Protein AF-J4D6G7-F1 (afdb_monomer_lite)

Sequence (347 aa):
MKPIAMFEKPNPLPKYFAIDIDGTFYTRNEDIYKSNVDAFKMVMDKGVIPFFCTGRNIVSTRNLVGEYFSSLTGFRGYPGVYMNGTLVYDTEGNLIKIETFSTDLLDKFIKFITEKGMESEAAFYEVTKSFSLHPLSEKVIAYLNTNKVPVPEVVSIDTLMTKNIVLIAFPPIDIDIEGVKNGVDYNYKQSDEYVVCITPGILVLVLYVHCGNIANFVKPNTPPKYFAIDVDGTFYVENESIFRKNVDAFKLLKEKNITPILCTARGPGPTRKLIGSQFLGDMDYEGYPGVYNNGAVVYDSDGNLIKIEKFSEDFLNKFKAYTTENGFNSRVINEVTCVKYNKGNLY

Organism: NCBI:txid869250

pLDDT: mean 76.77, std 18.42, range [26.09, 98.31]

Secondary structure (DSSP, 8-state):
---GGG----SSPPSEEEE-TBTTTB-S-HHHHHHHHHHHHHHHHTT-EEEEE-SS-HHHHHHHHHHHHHHHH---S-SEEEGGGTEEE-TT--EEEE----HHHHHHHHHHHHHTT-TTT-EEE-SS-EEESSPPPHHHHHHHHHTTPPPPEE--HHHHTTS---EEEESS-----TT--BTTTEEEEE-SSS-EEEEES----------SSGGG----SS--SEEEEETBTTTB-S-HHHHHHHHHHHHHHHHTT-EEEEE-SS-HHHHHHHH-HHHHHHTT--S-SEEETTTTEEE-TT--EEEE----HHHHHHHHHHHHHTT-GGG-----------S----

Radius of gyration: 22.53 Å; chains: 1; bounding box: 68×46×52 Å

Foldseek 3Di:
DDFCLVVPQPVVHAQEAEFEEPPTQDDPPVVSNVVSLVVQQVCVVSNHHYAYAYLAALVLVDQRNDDVSCVSRVDSRPQYQYNNNQFGAHRVRDTPHHDFADLVRVVLVVVVCVVVVFQLFKWWDDNPAIEGQDPHDPVNVVVCVVSVHDDHHHDHPVVVSVGRTFKMKGFDDDDDGPPDDDQAQWDWADPDNGMIMIGGHHPPPQPQDDDPDCVPDDRPPAGAAEDEFEQPSTCADPPPVVNVVSLVVCQVCVVSNHHYEYEYLAFLVVSDVRNDPVSCVVNVHSNPQYQYNRNQWGGHSVGDTNHHDDDDPVVVVVVVVVCVVVVNPVVDDDPPRDDPPDDDDDD

Structure (mmCIF, N/CA/C/O backbone):
data_AF-J4D6G7-F1
#
_entry.id   AF-J4D6G7-F1
#
loop_
_atom_site.group_PDB
_atom_site.id
_atom_site.type_symbol
_atom_site.label_atom_id
_atom_site.label_alt_id
_atom_site.label_comp_id
_atom_site.label_asym_id
_atom_site.label_entity_id
_atom_site.label_seq_id
_atom_site.pdbx_PDB_ins_code
_atom_site.Cartn_x
_atom_site.Cartn_y
_atom_site.Cartn_z
_atom_site.occupancy
_atom_site.B_iso_or_equiv
_atom_site.auth_seq_id
_atom_site.auth_comp_id
_atom_site.auth_asym_id
_atom_site.auth_atom_id
_atom_site.pdbx_PDB_model_num
ATOM 1 N N . MET A 1 1 ? 13.697 -27.526 -14.130 1.00 39.19 1 MET A N 1
ATOM 2 C CA . MET A 1 1 ? 13.105 -26.187 -14.364 1.00 39.19 1 MET A CA 1
ATOM 3 C C . MET A 1 1 ? 13.905 -25.530 -15.491 1.00 39.19 1 MET A C 1
ATOM 5 O O . MET A 1 1 ? 15.069 -25.880 -15.622 1.00 39.19 1 MET A O 1
ATOM 9 N N . LYS A 1 2 ? 13.315 -24.701 -16.368 1.00 32.72 2 LYS A N 1
ATOM 10 C CA . LYS A 1 2 ? 14.112 -23.983 -17.387 1.00 32.72 2 LYS A CA 1
ATOM 11 C C . LYS A 1 2 ? 14.820 -22.793 -16.708 1.00 32.72 2 LYS A C 1
ATOM 13 O O . LYS A 1 2 ? 14.128 -22.108 -15.953 1.00 32.72 2 LYS A O 1
ATOM 18 N N . PRO A 1 3 ? 16.112 -22.528 -16.979 1.00 31.12 3 PRO A N 1
ATOM 19 C CA . PRO A 1 3 ? 16.811 -21.355 -16.449 1.00 31.12 3 PRO A CA 1
ATOM 20 C C . PRO A 1 3 ? 16.091 -20.072 -16.875 1.00 31.12 3 PRO A C 1
ATOM 22 O O . PRO A 1 3 ? 15.618 -19.976 -18.006 1.00 31.12 3 PRO A O 1
ATOM 25 N N . ILE A 1 4 ? 16.024 -19.053 -16.025 1.00 35.84 4 ILE A N 1
ATOM 26 C CA . ILE A 1 4 ? 15.440 -17.739 -16.378 1.00 35.84 4 ILE A CA 1
ATOM 27 C C . ILE A 1 4 ? 16.457 -16.923 -17.231 1.00 35.84 4 ILE A C 1
ATOM 29 O O . ILE A 1 4 ? 16.098 -15.902 -17.806 1.00 35.84 4 ILE A O 1
ATOM 33 N N . ALA A 1 5 ? 17.713 -17.359 -17.402 1.00 32.00 5 ALA A N 1
ATOM 34 C CA . ALA A 1 5 ? 18.531 -16.896 -18.536 1.00 32.00 5 ALA A CA 1
ATOM 35 C C . ALA A 1 5 ? 17.847 -17.196 -19.894 1.00 32.00 5 ALA A C 1
ATOM 37 O O . ALA A 1 5 ? 18.135 -16.560 -20.904 1.00 32.00 5 ALA A O 1
ATOM 38 N N . MET A 1 6 ? 16.885 -18.127 -19.896 1.00 35.94 6 MET A N 1
ATOM 39 C CA . MET A 1 6 ? 15.884 -18.337 -20.940 1.00 35.94 6 MET A CA 1
ATOM 40 C C . MET A 1 6 ? 14.508 -17.791 -20.523 1.00 35.94 6 MET A C 1
ATOM 42 O O . MET A 1 6 ? 13.484 -18.400 -20.838 1.00 35.94 6 MET A O 1
ATOM 46 N N . PHE A 1 7 ? 14.457 -16.671 -19.786 1.00 35.91 7 PHE A N 1
ATOM 47 C CA . PHE A 1 7 ? 13.228 -15.923 -19.527 1.00 35.91 7 PHE A CA 1
ATOM 48 C C . PHE A 1 7 ? 12.743 -15.399 -20.863 1.00 35.91 7 PHE A C 1
ATOM 50 O O . PHE A 1 7 ? 13.046 -14.295 -21.316 1.00 35.91 7 PHE A O 1
ATOM 57 N N . GLU A 1 8 ? 11.964 -16.239 -21.514 1.00 39.94 8 GLU A N 1
ATOM 58 C CA . GLU A 1 8 ? 11.011 -15.791 -22.486 1.00 39.94 8 GLU A CA 1
ATOM 59 C C . GLU A 1 8 ? 10.084 -14.860 -21.715 1.00 39.94 8 GLU A C 1
ATOM 61 O O . GLU A 1 8 ? 9.330 -15.298 -20.838 1.00 39.94 8 GLU A O 1
ATOM 66 N N . LYS A 1 9 ? 10.183 -13.554 -22.019 1.00 42.97 9 LYS A N 1
ATOM 67 C CA . LYS A 1 9 ? 9.130 -12.596 -21.675 1.00 42.97 9 LYS A CA 1
ATOM 68 C C . LYS A 1 9 ? 7.804 -13.320 -21.906 1.00 42.97 9 LYS A C 1
ATOM 70 O O . LYS A 1 9 ? 7.695 -13.976 -22.951 1.00 42.97 9 LYS A O 1
ATOM 75 N N . PRO A 1 10 ? 6.838 -13.260 -20.973 1.00 47.00 10 PRO A N 1
ATOM 76 C CA . PRO A 1 10 ? 5.571 -13.927 -21.184 1.00 47.00 10 PRO A CA 1
ATOM 77 C C . PRO A 1 10 ? 5.095 -13.576 -22.592 1.00 47.00 10 PRO A C 1
ATOM 79 O O . PRO A 1 10 ? 5.054 -12.401 -22.968 1.00 47.00 10 PRO A O 1
ATOM 82 N N . ASN A 1 11 ? 4.893 -14.607 -23.405 1.00 50.16 11 ASN A N 1
ATOM 83 C CA . ASN A 1 11 ? 4.324 -14.481 -24.729 1.00 50.16 11 ASN A CA 1
ATOM 84 C C . ASN A 1 11 ? 3.093 -15.391 -24.752 1.00 50.16 11 ASN A C 1
ATOM 86 O O . ASN A 1 11 ? 3.243 -16.607 -24.885 1.00 50.16 11 ASN A O 1
ATOM 90 N N . PRO A 1 12 ? 1.896 -14.828 -24.536 1.00 61.09 12 PRO A N 1
ATOM 91 C CA . PRO A 1 12 ? 1.598 -13.392 -24.503 1.00 61.09 12 PRO A CA 1
ATOM 92 C C . PRO A 1 12 ? 2.069 -12.684 -23.220 1.00 61.09 12 PRO A C 1
ATOM 94 O O . PRO A 1 12 ? 2.228 -13.319 -22.175 1.00 61.09 12 PRO A O 1
ATOM 97 N N . LEU A 1 13 ? 2.283 -11.363 -23.314 1.00 58.03 13 LEU A N 1
ATOM 98 C CA . LEU A 1 13 ? 2.611 -10.494 -22.173 1.00 58.03 13 LEU A CA 1
ATOM 99 C C . LEU A 1 13 ? 1.593 -10.683 -21.034 1.00 58.03 13 LEU A C 1
ATOM 101 O O . LEU A 1 13 ? 0.435 -11.022 -21.303 1.00 58.03 13 LEU A O 1
ATOM 105 N N . PRO A 1 14 ? 1.986 -10.458 -19.762 1.00 67.19 14 PRO A N 1
ATOM 106 C CA . PRO A 1 14 ? 1.029 -10.528 -18.669 1.00 67.19 14 PRO A CA 1
ATOM 107 C C . PRO A 1 14 ? -0.083 -9.509 -18.916 1.00 67.19 14 PRO A C 1
ATOM 109 O O . PRO A 1 14 ? 0.185 -8.352 -19.219 1.00 67.19 14 PRO A O 1
ATOM 112 N N . LYS A 1 15 ? -1.340 -9.936 -18.785 1.00 70.94 15 LYS A N 1
ATOM 113 C CA . LYS A 1 15 ? -2.488 -9.052 -19.024 1.00 70.94 15 LYS A CA 1
ATOM 114 C C . LYS A 1 15 ? -2.579 -7.924 -17.992 1.00 70.94 15 LYS A C 1
ATOM 116 O O . LYS A 1 15 ? -3.086 -6.863 -18.324 1.00 70.94 15 LYS A O 1
ATOM 121 N N . TYR A 1 16 ? -2.104 -8.145 -16.767 1.00 72.44 16 TYR A N 1
ATOM 122 C CA . TYR A 1 16 ? -2.209 -7.187 -15.668 1.00 72.44 16 TYR A CA 1
ATOM 123 C C . TYR A 1 16 ? -0.864 -6.971 -14.974 1.00 72.44 16 TYR A C 1
ATOM 125 O O . TYR A 1 16 ? -0.056 -7.899 -14.899 1.00 72.44 16 TYR A O 1
ATOM 133 N N . PHE A 1 17 ? -0.650 -5.770 -14.436 1.00 75.00 17 PHE A N 1
ATOM 134 C CA . PHE A 1 17 ? 0.563 -5.408 -13.703 1.00 75.00 17 PHE A CA 1
ATOM 135 C C . PHE A 1 17 ? 0.217 -4.571 -12.461 1.00 75.00 17 PHE A C 1
ATOM 137 O O . PHE A 1 17 ? -0.219 -3.430 -12.574 1.00 75.00 17 PHE A O 1
ATOM 144 N N . ALA A 1 18 ? 0.366 -5.165 -11.278 1.00 76.81 18 ALA A N 1
ATOM 145 C CA . ALA A 1 18 ? 0.078 -4.514 -10.003 1.00 76.81 18 ALA A CA 1
ATOM 146 C C . ALA A 1 18 ? 1.247 -3.619 -9.573 1.00 76.81 18 ALA A C 1
ATOM 148 O O . ALA A 1 18 ? 2.399 -4.045 -9.649 1.00 76.81 18 ALA A O 1
ATOM 149 N N . ILE A 1 19 ? 0.954 -2.407 -9.104 1.00 75.06 19 ILE A N 1
ATOM 150 C CA . ILE A 1 19 ? 1.961 -1.405 -8.744 1.00 75.06 19 ILE A CA 1
ATOM 151 C C . ILE A 1 19 ? 1.598 -0.776 -7.396 1.00 75.06 19 ILE A C 1
ATOM 153 O O . ILE A 1 19 ? 0.506 -0.234 -7.238 1.00 75.06 19 ILE A O 1
ATOM 157 N N . ASP A 1 20 ? 2.505 -0.818 -6.427 1.00 80.81 20 ASP A N 1
ATOM 158 C CA . ASP A 1 20 ? 2.364 -0.022 -5.205 1.00 80.81 20 ASP A CA 1
ATOM 159 C C . ASP A 1 20 ? 2.620 1.477 -5.473 1.00 80.81 20 ASP A C 1
ATOM 161 O O . ASP A 1 20 ? 3.264 1.849 -6.455 1.00 80.81 20 ASP A O 1
ATOM 165 N N . ILE A 1 21 ? 2.091 2.361 -4.626 1.00 80.12 21 ILE A N 1
ATOM 166 C CA . ILE A 1 21 ? 2.188 3.812 -4.815 1.00 80.12 21 ILE A CA 1
ATOM 167 C C . ILE A 1 21 ? 3.337 4.415 -4.015 1.00 80.12 21 ILE A C 1
ATOM 169 O O . ILE A 1 21 ? 4.303 4.891 -4.611 1.00 80.12 21 ILE A O 1
ATOM 173 N N . ASP A 1 22 ? 3.207 4.472 -2.694 1.00 74.62 22 ASP A N 1
ATOM 174 C CA . ASP A 1 22 ? 4.082 5.268 -1.837 1.00 74.62 22 ASP A CA 1
ATOM 175 C C . ASP A 1 22 ? 5.453 4.607 -1.694 1.00 74.62 22 ASP A C 1
ATOM 177 O O . ASP A 1 22 ? 5.567 3.504 -1.181 1.00 74.62 22 ASP A O 1
ATOM 181 N N . GLY A 1 23 ? 6.508 5.282 -2.160 1.00 67.56 23 GLY A N 1
ATOM 182 C CA . GLY A 1 23 ? 7.861 4.714 -2.167 1.00 67.56 23 GLY A CA 1
ATOM 183 C C . GLY A 1 23 ? 8.143 3.772 -3.343 1.00 67.56 23 GLY A C 1
ATOM 184 O O . GLY A 1 23 ? 9.294 3.385 -3.530 1.00 67.56 23 GLY A O 1
ATOM 185 N N . THR A 1 24 ? 7.134 3.480 -4.174 1.00 73.88 24 THR A N 1
ATOM 186 C CA . THR A 1 24 ? 7.255 2.636 -5.372 1.00 73.88 24 THR A CA 1
ATOM 187 C C . THR A 1 24 ? 7.002 3.443 -6.651 1.00 73.88 24 THR A C 1
ATOM 189 O O . THR A 1 24 ? 7.944 3.808 -7.355 1.00 73.88 24 THR A O 1
ATOM 192 N N . PHE A 1 25 ? 5.739 3.752 -6.974 1.00 78.75 25 PHE A N 1
ATOM 193 C CA . PHE A 1 25 ? 5.387 4.542 -8.159 1.00 78.75 25 PHE A CA 1
ATOM 194 C C . PHE A 1 25 ? 5.563 6.046 -7.940 1.00 78.75 25 PHE A C 1
ATOM 196 O O . PHE A 1 25 ? 6.103 6.746 -8.799 1.00 78.75 25 PHE A O 1
ATOM 203 N N . TYR A 1 26 ? 5.088 6.555 -6.804 1.00 80.81 26 TYR A N 1
ATOM 204 C CA . TYR A 1 26 ? 5.102 7.978 -6.500 1.00 80.81 26 TYR A CA 1
ATOM 205 C C . TYR A 1 26 ? 6.333 8.362 -5.680 1.00 80.81 26 TYR A C 1
ATOM 207 O O . TYR A 1 26 ? 6.690 7.712 -4.697 1.00 80.81 26 TYR A O 1
ATOM 215 N N . THR A 1 27 ? 6.948 9.479 -6.062 1.00 79.44 27 THR A N 1
ATOM 216 C CA . THR A 1 27 ? 8.071 10.095 -5.357 1.00 79.44 27 THR A CA 1
ATOM 217 C C . THR A 1 27 ? 7.991 11.613 -5.466 1.00 79.44 27 THR A C 1
ATOM 219 O O . THR A 1 27 ? 7.422 12.152 -6.413 1.00 79.44 27 THR A O 1
ATOM 222 N N . ARG A 1 28 ? 8.582 12.316 -4.493 1.00 79.88 28 ARG A N 1
ATOM 223 C CA . ARG A 1 28 ? 8.674 13.786 -4.493 1.00 79.88 28 ARG A CA 1
ATOM 224 C C . ARG A 1 28 ? 9.707 14.319 -5.492 1.00 79.88 28 ARG A C 1
ATOM 226 O O . ARG A 1 28 ? 9.722 15.514 -5.758 1.00 79.88 28 ARG A O 1
ATOM 233 N N . ASN A 1 29 ? 10.580 13.458 -6.021 1.00 81.62 29 ASN A N 1
ATOM 234 C CA . ASN A 1 29 ? 11.489 13.835 -7.098 1.00 81.62 29 ASN A CA 1
ATOM 235 C C . ASN A 1 29 ? 10.721 13.850 -8.428 1.00 81.62 29 ASN A C 1
ATOM 237 O O . ASN A 1 29 ? 10.331 12.797 -8.931 1.00 81.62 29 ASN A O 1
ATOM 241 N N . GLU A 1 30 ? 10.516 15.039 -8.993 1.00 86.75 30 GLU A N 1
ATOM 242 C CA . GLU A 1 30 ? 9.697 15.213 -10.195 1.00 86.75 30 GLU A CA 1
ATOM 243 C C . GLU A 1 30 ? 10.211 14.445 -11.417 1.00 86.75 30 GLU A C 1
ATOM 245 O O . GLU A 1 30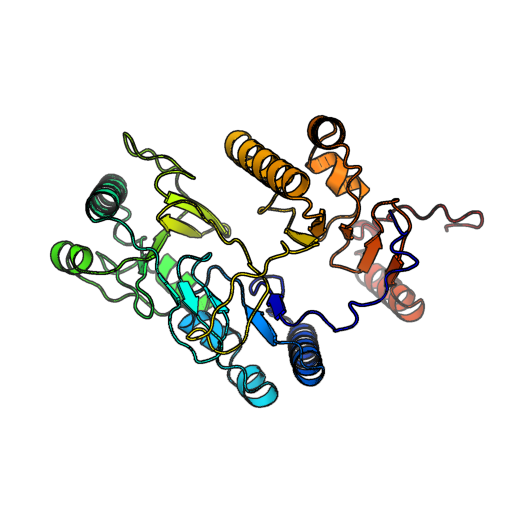 ? 9.401 13.938 -12.191 1.00 86.75 30 GLU A O 1
ATOM 250 N N . ASP A 1 31 ? 11.527 14.333 -11.599 1.00 77.56 31 ASP A N 1
ATOM 251 C CA . ASP A 1 31 ? 12.107 13.670 -12.771 1.00 77.56 31 ASP A CA 1
ATOM 252 C C . ASP A 1 31 ? 11.918 12.152 -12.698 1.00 77.56 31 ASP A C 1
ATOM 254 O O . ASP A 1 31 ? 11.519 11.518 -13.677 1.00 77.56 31 ASP A O 1
ATOM 258 N N . ILE A 1 32 ? 12.127 11.569 -11.513 1.00 73.06 32 ILE A N 1
ATOM 259 C CA . ILE A 1 32 ? 11.854 10.146 -11.277 1.00 73.06 32 ILE A CA 1
ATOM 260 C C . ILE A 1 32 ? 10.353 9.877 -11.421 1.00 73.06 32 ILE A C 1
ATOM 262 O O . ILE A 1 32 ? 9.961 8.899 -12.057 1.00 73.06 32 ILE A O 1
ATOM 266 N N . TYR A 1 33 ? 9.504 10.761 -10.890 1.00 81.75 33 TYR A N 1
ATOM 267 C CA . TYR A 1 33 ? 8.060 10.621 -11.025 1.00 81.75 33 TYR A CA 1
ATOM 268 C C . TYR A 1 33 ? 7.611 10.652 -12.494 1.00 81.75 33 TYR A C 1
ATOM 270 O O . TYR A 1 33 ? 6.882 9.759 -12.920 1.00 81.75 33 TYR A O 1
ATOM 278 N N . LYS A 1 34 ? 8.091 11.607 -13.303 1.00 82.75 34 LYS A N 1
ATOM 279 C CA . LYS A 1 34 ? 7.800 11.668 -14.749 1.00 82.75 34 LYS A CA 1
ATOM 280 C C . LYS A 1 34 ? 8.243 10.397 -15.476 1.00 82.75 34 LYS A C 1
ATOM 282 O O . LYS A 1 34 ? 7.459 9.830 -16.230 1.00 82.75 34 LYS A O 1
ATOM 287 N N . SER A 1 35 ? 9.441 9.894 -15.175 1.00 72.19 35 SER A N 1
ATOM 288 C CA . SER A 1 35 ? 9.934 8.624 -15.726 1.00 72.19 35 SER A CA 1
ATOM 289 C C . SER A 1 35 ? 9.016 7.439 -15.383 1.00 72.19 35 SER A C 1
ATOM 291 O O . SER A 1 35 ? 8.688 6.623 -16.247 1.00 72.19 35 SER A O 1
ATOM 293 N N . ASN A 1 36 ? 8.521 7.368 -14.142 1.00 77.44 36 ASN A N 1
ATOM 294 C CA . ASN A 1 36 ? 7.568 6.337 -13.723 1.00 77.44 36 ASN A CA 1
ATOM 295 C C . ASN A 1 36 ? 6.225 6.454 -14.463 1.00 77.44 36 ASN A C 1
ATOM 297 O O . ASN A 1 36 ? 5.649 5.440 -14.862 1.00 77.44 36 ASN A O 1
ATOM 301 N N . VAL A 1 37 ? 5.736 7.678 -14.679 1.00 87.69 37 VAL A N 1
ATOM 302 C CA . VAL A 1 37 ? 4.515 7.959 -15.450 1.00 87.69 37 VAL A CA 1
ATOM 303 C C . VAL A 1 37 ? 4.671 7.511 -16.913 1.00 87.69 37 VAL A C 1
ATOM 305 O O . VAL A 1 37 ? 3.787 6.830 -17.440 1.00 87.69 37 VAL A O 1
ATOM 308 N N . ASP A 1 38 ? 5.811 7.800 -17.544 1.00 78.56 38 ASP A N 1
ATOM 309 C CA . ASP A 1 38 ? 6.123 7.348 -18.907 1.00 78.56 38 ASP A CA 1
ATOM 310 C C . ASP A 1 38 ? 6.208 5.817 -18.993 1.00 78.56 38 ASP A C 1
ATOM 312 O O . ASP A 1 38 ? 5.672 5.201 -19.920 1.00 78.56 38 ASP A O 1
ATOM 316 N N . ALA A 1 39 ? 6.817 5.171 -17.994 1.00 77.06 39 ALA A N 1
ATOM 317 C CA . ALA A 1 39 ? 6.868 3.716 -17.907 1.00 77.06 39 ALA A CA 1
ATOM 318 C C . ALA A 1 39 ? 5.465 3.102 -17.762 1.00 77.06 39 ALA A C 1
ATOM 320 O O . ALA A 1 39 ? 5.149 2.126 -18.448 1.00 77.06 39 ALA A O 1
ATOM 321 N N . PHE A 1 40 ? 4.600 3.692 -16.932 1.00 85.00 40 PHE A N 1
ATOM 322 C CA . PHE A 1 40 ? 3.204 3.273 -16.782 1.00 85.00 40 PHE A CA 1
ATOM 323 C C . PHE A 1 40 ? 2.455 3.367 -18.116 1.00 85.00 40 PHE A C 1
ATOM 325 O O . PHE A 1 40 ? 1.806 2.404 -18.533 1.00 85.00 40 PHE A O 1
ATOM 332 N N . LYS A 1 41 ? 2.605 4.487 -18.835 1.00 86.25 41 LYS A N 1
ATOM 333 C CA . LYS A 1 41 ? 2.015 4.681 -20.166 1.00 86.25 41 LYS A CA 1
ATOM 334 C C . LYS A 1 41 ? 2.519 3.649 -21.173 1.00 86.25 41 LYS A C 1
ATOM 336 O O . LYS A 1 41 ? 1.720 3.041 -21.880 1.00 86.25 41 LYS A O 1
ATOM 341 N N . MET A 1 42 ? 3.825 3.390 -21.196 1.00 80.50 42 MET A N 1
ATOM 342 C CA . MET A 1 42 ? 4.421 2.377 -22.069 1.00 80.50 42 MET A CA 1
ATOM 343 C C . MET A 1 42 ? 3.854 0.975 -21.795 1.00 80.50 42 MET A C 1
ATOM 345 O O . MET A 1 42 ? 3.659 0.197 -22.730 1.00 80.50 42 MET A O 1
ATOM 349 N N . VAL A 1 43 ? 3.612 0.624 -20.527 1.00 76.25 43 VAL A N 1
ATOM 350 C CA . VAL A 1 43 ? 2.995 -0.659 -20.151 1.00 76.25 43 VAL A CA 1
ATOM 351 C C . VAL A 1 43 ? 1.573 -0.749 -20.718 1.00 76.25 43 VAL A C 1
ATOM 353 O O . VAL A 1 43 ? 1.245 -1.757 -21.347 1.00 76.25 43 VAL A O 1
ATOM 356 N N . MET A 1 44 ? 0.778 0.322 -20.602 1.00 81.88 44 MET A N 1
ATOM 357 C CA . MET A 1 44 ? -0.558 0.407 -21.215 1.00 81.88 44 MET A CA 1
ATOM 358 C C . MET A 1 44 ? -0.516 0.252 -22.738 1.00 81.88 44 MET A C 1
ATOM 360 O O . MET A 1 44 ? -1.271 -0.540 -23.301 1.00 81.88 44 MET A O 1
ATOM 364 N N . ASP A 1 45 ? 0.404 0.949 -23.407 1.00 83.25 45 ASP A N 1
ATOM 365 C CA . ASP A 1 45 ? 0.538 0.931 -24.871 1.00 83.25 45 ASP A CA 1
ATOM 366 C C . ASP A 1 45 ? 0.936 -0.447 -25.417 1.00 83.25 45 ASP A C 1
ATOM 368 O O . ASP A 1 45 ? 0.671 -0.772 -26.574 1.00 83.25 45 ASP A O 1
ATOM 372 N N . LYS A 1 46 ? 1.532 -1.297 -24.572 1.00 79.31 46 LYS A N 1
ATOM 373 C CA . LYS A 1 46 ? 1.856 -2.696 -24.885 1.00 79.31 46 LYS A CA 1
ATOM 374 C C . LYS A 1 46 ? 0.694 -3.667 -24.638 1.00 79.31 46 LYS A C 1
ATOM 376 O O . LYS A 1 46 ? 0.890 -4.876 -24.753 1.00 79.31 46 LYS A O 1
ATOM 381 N N . GLY A 1 47 ? -0.497 -3.166 -24.306 1.00 80.06 47 GLY A N 1
ATOM 382 C CA . GLY A 1 47 ? -1.692 -3.977 -24.057 1.00 80.06 47 GLY A CA 1
ATOM 383 C C . GLY A 1 47 ? -1.717 -4.657 -22.686 1.00 80.06 47 GLY A C 1
ATOM 384 O O . GLY A 1 47 ? -2.532 -5.554 -22.465 1.00 80.06 47 GLY A O 1
ATOM 385 N N . VAL A 1 48 ? -0.836 -4.251 -21.769 1.00 80.44 48 VAL A N 1
ATOM 386 C CA . VAL A 1 48 ? -0.872 -4.663 -20.362 1.00 80.44 48 VAL A CA 1
ATOM 387 C C . VAL A 1 48 ? -1.752 -3.675 -19.598 1.00 80.44 48 VAL A C 1
ATOM 389 O O . VAL A 1 48 ? -1.720 -2.480 -19.866 1.00 80.44 48 VAL A O 1
ATOM 392 N N . ILE A 1 49 ? -2.533 -4.156 -18.637 1.00 84.50 49 ILE A N 1
ATOM 393 C CA . ILE A 1 49 ? -3.395 -3.339 -17.780 1.00 84.50 49 ILE A CA 1
ATOM 394 C C . ILE A 1 49 ? -2.671 -3.114 -16.443 1.00 84.50 49 ILE A C 1
ATOM 396 O O . ILE A 1 49 ? -2.746 -3.976 -15.558 1.00 84.50 49 ILE A O 1
ATOM 400 N N . PRO A 1 50 ? -1.931 -2.004 -16.272 1.00 84.31 50 PRO A N 1
ATOM 401 C CA . PRO A 1 50 ? -1.387 -1.654 -14.975 1.00 84.31 50 PRO A CA 1
ATOM 402 C C . PRO A 1 50 ? -2.505 -1.203 -14.028 1.00 84.31 50 PRO A C 1
ATOM 404 O O . PRO A 1 50 ? -3.497 -0.610 -14.456 1.00 84.31 50 PRO A O 1
ATOM 407 N N . PHE A 1 51 ? -2.347 -1.480 -12.739 1.00 88.88 51 PHE A N 1
ATOM 408 C CA . PHE A 1 51 ? -3.268 -1.029 -11.701 1.00 88.88 51 PHE A CA 1
ATOM 409 C C . PHE A 1 51 ? -2.555 -0.812 -10.373 1.00 88.88 51 PHE A C 1
ATOM 411 O O . PHE A 1 51 ? -1.548 -1.461 -10.089 1.00 88.88 51 PHE A O 1
ATOM 418 N N . PHE A 1 52 ? -3.087 0.093 -9.552 1.00 88.19 52 PHE A N 1
ATOM 419 C CA . PHE A 1 52 ? -2.504 0.368 -8.244 1.00 88.19 52 PHE A CA 1
ATOM 420 C C . PHE A 1 52 ? -2.961 -0.636 -7.184 1.00 88.19 52 PHE A C 1
ATOM 422 O O . PHE A 1 52 ? -4.131 -1.017 -7.156 1.00 88.19 52 PHE A O 1
ATOM 429 N N . CYS A 1 53 ? -2.039 -1.008 -6.297 1.00 83.25 53 CYS A N 1
ATOM 430 C CA . CYS A 1 53 ? -2.261 -1.778 -5.077 1.00 83.25 53 CYS A CA 1
ATOM 431 C C . CYS A 1 53 ? -1.736 -0.973 -3.889 1.00 83.25 53 CYS A C 1
ATOM 433 O O . CYS A 1 53 ? -0.535 -0.946 -3.662 1.00 83.25 53 CYS A O 1
ATOM 435 N N . THR A 1 54 ? -2.609 -0.292 -3.147 1.00 79.25 54 THR A N 1
ATOM 436 C CA . THR A 1 54 ? -2.185 0.722 -2.167 1.00 79.25 54 THR A CA 1
ATOM 437 C C . THR A 1 54 ? -3.011 0.701 -0.881 1.00 79.25 54 THR A C 1
ATOM 439 O O . THR A 1 54 ? -4.166 0.267 -0.852 1.00 79.25 54 THR A O 1
ATOM 442 N N . GLY A 1 55 ? -2.418 1.217 0.199 1.00 76.00 55 GLY A N 1
ATOM 443 C CA . GLY A 1 55 ? -3.121 1.547 1.439 1.00 76.00 55 GLY A CA 1
ATOM 444 C C . GLY A 1 55 ? -4.004 2.793 1.334 1.00 76.00 55 GLY A C 1
ATOM 445 O O . GLY A 1 55 ? -4.901 2.972 2.151 1.00 76.00 55 GLY A O 1
ATOM 446 N N . ARG A 1 56 ? -3.791 3.642 0.322 1.00 83.44 56 ARG A N 1
ATOM 447 C CA . ARG A 1 56 ? -4.591 4.853 0.107 1.00 83.44 56 ARG A CA 1
ATOM 448 C C . ARG A 1 56 ? -6.009 4.525 -0.361 1.00 83.44 56 ARG A C 1
ATOM 450 O O . ARG A 1 56 ? -6.256 3.499 -0.998 1.00 83.44 56 ARG A O 1
ATOM 457 N N . ASN A 1 57 ? -6.933 5.451 -0.108 1.00 85.19 57 ASN A N 1
ATOM 458 C CA . ASN A 1 57 ? -8.219 5.465 -0.802 1.00 85.19 57 ASN A CA 1
ATOM 459 C C . ASN A 1 57 ? -8.066 6.043 -2.212 1.00 85.19 57 ASN A C 1
ATOM 461 O O . ASN A 1 57 ? -7.124 6.785 -2.499 1.00 85.19 57 ASN A O 1
ATOM 465 N N . ILE A 1 58 ? -9.032 5.753 -3.082 1.00 88.38 58 ILE A N 1
ATOM 466 C CA . ILE A 1 58 ? -8.973 6.169 -4.486 1.00 88.38 58 ILE A CA 1
ATOM 467 C C . ILE A 1 58 ? -8.934 7.694 -4.673 1.00 88.38 58 ILE A C 1
ATOM 469 O O . ILE A 1 58 ? -8.278 8.180 -5.593 1.00 88.38 58 ILE A O 1
ATOM 473 N N . VAL A 1 59 ? -9.600 8.461 -3.803 1.00 87.88 59 VAL A N 1
ATOM 474 C CA . VAL A 1 59 ? -9.620 9.931 -3.872 1.00 87.88 59 VAL A CA 1
ATOM 475 C C . VAL A 1 59 ? -8.229 10.490 -3.567 1.00 87.88 59 VAL A C 1
ATOM 477 O O . VAL A 1 59 ? -7.695 11.277 -4.343 1.00 87.88 59 VAL A O 1
ATOM 480 N N . SER A 1 60 ? -7.597 10.026 -2.488 1.00 86.75 60 SER A N 1
ATOM 481 C CA . SER A 1 60 ? -6.232 10.392 -2.108 1.00 86.75 60 SER A CA 1
ATOM 482 C C . SER A 1 60 ? -5.223 9.949 -3.162 1.00 86.75 60 SER A C 1
ATOM 484 O O . SER A 1 60 ? -4.359 10.737 -3.531 1.00 86.75 60 SER A O 1
ATOM 486 N N . THR A 1 61 ? -5.361 8.738 -3.711 1.00 90.56 61 THR A N 1
ATOM 487 C CA . THR A 1 61 ? -4.527 8.273 -4.826 1.00 90.56 61 THR A CA 1
ATOM 488 C C . THR A 1 61 ? -4.612 9.219 -6.019 1.00 90.56 61 THR A C 1
ATOM 490 O O . THR A 1 61 ? -3.574 9.638 -6.522 1.00 90.56 61 THR A O 1
ATOM 493 N N . ARG A 1 62 ? -5.824 9.590 -6.454 1.00 91.88 62 ARG A N 1
ATOM 494 C CA . ARG A 1 62 ? -6.025 10.519 -7.579 1.00 91.88 62 ARG A CA 1
ATOM 495 C C . ARG A 1 62 ? -5.418 11.890 -7.301 1.00 91.88 62 ARG A C 1
ATOM 497 O O . ARG A 1 62 ? -4.739 12.432 -8.167 1.00 91.88 62 ARG A O 1
ATOM 504 N N . ASN A 1 63 ? -5.611 12.414 -6.093 1.00 89.56 63 ASN A N 1
ATOM 505 C CA . ASN A 1 63 ? -5.023 13.687 -5.681 1.00 89.56 63 ASN A CA 1
ATOM 506 C C . ASN A 1 63 ? -3.488 13.640 -5.681 1.00 89.56 63 ASN A C 1
ATOM 508 O O . ASN A 1 63 ? -2.854 14.631 -6.033 1.00 89.56 63 ASN A O 1
ATOM 512 N N . LEU A 1 64 ? -2.899 12.503 -5.297 1.00 90.19 64 LEU A N 1
ATOM 513 C CA . LEU A 1 64 ? -1.450 12.321 -5.232 1.00 90.19 64 LEU A CA 1
ATOM 514 C C . LEU A 1 64 ? -0.814 12.256 -6.625 1.00 90.19 64 LEU A C 1
ATOM 516 O O . LEU A 1 64 ? 0.154 12.965 -6.889 1.00 90.19 64 LEU A O 1
ATOM 520 N N . VAL A 1 65 ? -1.355 11.418 -7.516 1.00 91.12 65 VAL A N 1
ATOM 521 C CA . VAL A 1 65 ? -0.807 11.266 -8.877 1.00 91.12 65 VAL A CA 1
ATOM 522 C C . VAL A 1 65 ? -1.123 12.479 -9.762 1.00 91.12 65 VAL A C 1
ATOM 524 O O . VAL A 1 65 ? -0.363 12.828 -10.669 1.00 91.12 65 VAL A O 1
ATOM 527 N N . GLY A 1 66 ? -2.222 13.170 -9.466 1.00 91.38 66 GLY A N 1
ATOM 528 C CA . GLY A 1 66 ? -2.568 14.451 -10.060 1.00 91.38 66 GLY A CA 1
ATOM 529 C C . GLY A 1 66 ? -2.988 14.390 -11.531 1.00 91.38 66 GLY A C 1
ATOM 530 O O . GLY A 1 66 ? -3.094 13.335 -12.172 1.00 91.38 66 GLY A O 1
ATOM 531 N N . GLU A 1 67 ? -3.254 15.579 -12.073 1.00 92.12 67 GLU A N 1
ATOM 532 C CA . GLU A 1 67 ? -3.785 15.751 -13.428 1.00 92.12 67 GLU A CA 1
ATOM 533 C C . GLU A 1 67 ? -2.780 15.385 -14.517 1.00 92.12 67 GLU A C 1
ATOM 535 O O . GLU A 1 67 ? -3.190 14.863 -15.551 1.00 92.12 67 GLU A O 1
ATOM 540 N N . TYR A 1 68 ? -1.480 15.605 -14.293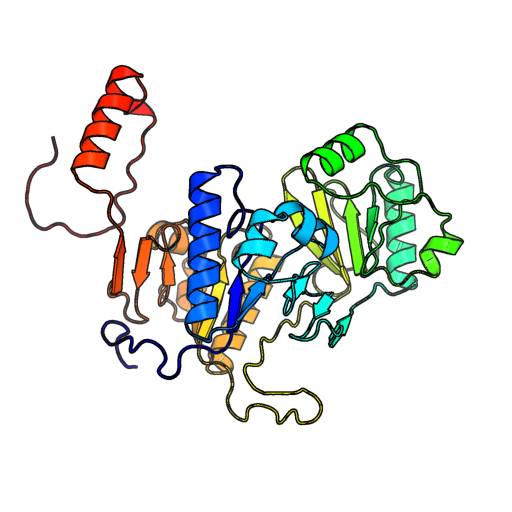 1.00 93.12 68 TYR A N 1
ATOM 541 C CA . TYR A 1 68 ? -0.436 15.266 -15.265 1.00 93.12 68 TYR A CA 1
ATOM 542 C C . TYR A 1 68 ? -0.475 13.776 -15.634 1.00 93.12 68 TYR A C 1
ATOM 544 O O . TYR A 1 68 ? -0.629 13.428 -16.806 1.00 93.12 68 TYR A O 1
ATOM 552 N N . PHE A 1 69 ? -0.424 12.898 -14.629 1.00 95.00 69 PHE A N 1
ATOM 553 C CA . PHE A 1 69 ? -0.508 11.454 -14.833 1.00 95.00 69 PHE A CA 1
ATOM 554 C C . PHE A 1 69 ? -1.839 11.051 -15.472 1.00 95.00 69 PHE A C 1
ATOM 556 O O . PHE A 1 69 ? -1.857 10.289 -16.442 1.00 95.00 69 PHE A O 1
ATOM 563 N N . SER A 1 70 ? -2.950 11.594 -14.968 1.00 93.50 70 SER A N 1
ATOM 564 C CA . SER A 1 70 ? -4.291 11.270 -15.466 1.00 93.50 70 SER A CA 1
ATOM 565 C C . SER A 1 70 ? -4.473 11.673 -16.934 1.00 93.50 70 SER A C 1
ATOM 567 O O . SER A 1 70 ? -5.069 10.928 -17.708 1.00 93.50 70 SER A O 1
ATOM 569 N N . SER A 1 71 ? -3.923 12.821 -17.334 1.00 93.94 71 SER A N 1
ATOM 570 C CA . SER A 1 71 ? -4.012 13.341 -18.703 1.00 93.94 71 SER A CA 1
ATOM 571 C C . SER A 1 71 ? -3.145 12.550 -19.677 1.00 93.94 71 SER A C 1
ATOM 573 O O . SER A 1 71 ? -3.581 12.278 -20.793 1.00 93.94 71 SER A O 1
ATOM 575 N N . LEU A 1 72 ? -1.936 12.150 -19.265 1.00 92.88 72 LEU A N 1
ATOM 576 C CA . LEU A 1 72 ? -1.025 11.402 -20.134 1.00 92.88 72 LEU A CA 1
ATOM 577 C C . LEU A 1 72 ? -1.459 9.942 -20.321 1.00 92.88 72 LEU A C 1
ATOM 579 O O . LEU A 1 72 ? -1.326 9.380 -21.409 1.00 92.88 72 LEU A O 1
ATOM 583 N N . THR A 1 73 ? -1.959 9.316 -19.256 1.00 92.75 73 THR A N 1
ATOM 584 C CA . THR A 1 73 ? -2.279 7.881 -19.249 1.00 92.75 73 THR A CA 1
ATOM 585 C C . THR A 1 73 ? -3.740 7.576 -19.540 1.00 92.75 73 THR A C 1
ATOM 587 O O . THR A 1 73 ? -4.057 6.478 -19.991 1.00 92.75 73 THR A O 1
ATOM 590 N N . GLY A 1 74 ? -4.645 8.516 -19.262 1.00 92.25 74 GLY A N 1
ATOM 591 C CA . GLY A 1 74 ? -6.083 8.257 -19.227 1.00 92.25 74 GLY A CA 1
ATOM 592 C C . GLY A 1 74 ? -6.519 7.364 -18.057 1.00 92.25 74 GLY A C 1
ATOM 593 O O . GLY A 1 74 ? -7.704 7.045 -17.950 1.00 92.25 74 GLY A O 1
ATOM 594 N N . PHE A 1 75 ? -5.601 6.957 -17.171 1.00 92.75 75 PHE A N 1
ATOM 595 C CA . PHE A 1 75 ? -5.899 6.073 -16.050 1.00 92.75 75 PHE A CA 1
ATOM 596 C C . PHE A 1 75 ? -6.637 6.833 -14.948 1.00 92.75 75 PHE A C 1
ATOM 598 O O . PHE A 1 75 ? -6.122 7.772 -14.347 1.00 92.75 75 PHE A O 1
ATOM 605 N N . ARG A 1 76 ? -7.864 6.397 -14.651 1.00 90.06 76 ARG A N 1
ATOM 606 C CA . ARG A 1 76 ? -8.748 7.050 -13.671 1.00 90.06 76 ARG A CA 1
ATOM 607 C C . ARG A 1 76 ? -8.706 6.394 -12.291 1.00 90.06 76 ARG A C 1
ATOM 609 O O . ARG A 1 76 ? -9.577 6.668 -11.469 1.00 90.06 76 ARG A O 1
ATOM 616 N N . GLY A 1 77 ? -7.734 5.527 -12.016 1.00 90.00 77 GLY A N 1
ATOM 617 C CA . GLY A 1 77 ? -7.714 4.715 -10.793 1.00 90.00 77 GLY A CA 1
ATOM 618 C C . GLY A 1 77 ? -8.432 3.369 -10.928 1.00 90.00 77 GLY A C 1
ATOM 619 O O . GLY A 1 77 ? -8.835 2.807 -9.921 1.00 90.00 77 GLY A O 1
ATOM 620 N N . TYR A 1 78 ? -8.649 2.871 -12.147 1.00 90.94 78 TYR A N 1
ATOM 621 C CA . TYR A 1 78 ? -9.343 1.602 -12.376 1.00 90.94 78 TYR A CA 1
ATOM 622 C C . TYR A 1 78 ? -8.651 0.787 -13.480 1.00 90.94 78 TYR A C 1
ATOM 624 O O . TYR A 1 78 ? -8.290 1.376 -14.504 1.00 90.94 78 TYR A O 1
ATOM 632 N N . PRO A 1 79 ? -8.483 -0.543 -13.316 1.00 90.62 79 PRO A N 1
ATOM 633 C CA . PRO A 1 79 ? -8.785 -1.312 -12.103 1.00 90.62 79 PRO A CA 1
ATOM 634 C C . PRO A 1 79 ? -7.862 -0.907 -10.947 1.00 90.62 79 PRO A C 1
ATOM 636 O O . PRO A 1 79 ? -6.919 -0.141 -11.144 1.00 90.62 79 PRO A O 1
ATOM 639 N N . GLY A 1 80 ? -8.141 -1.370 -9.730 1.00 86.44 80 GLY A N 1
ATOM 640 C CA . GLY A 1 80 ? -7.304 -1.011 -8.585 1.00 86.44 80 GLY A CA 1
ATOM 641 C C . GLY A 1 80 ? -7.694 -1.691 -7.281 1.00 86.44 80 GLY A C 1
ATOM 642 O O . GLY A 1 80 ? -8.860 -2.006 -7.045 1.00 86.44 80 GLY A O 1
ATOM 643 N N . VAL A 1 81 ? -6.690 -1.905 -6.439 1.00 85.12 81 VAL A N 1
ATOM 644 C CA . VAL A 1 81 ? -6.783 -2.464 -5.092 1.00 85.12 81 VAL A CA 1
ATOM 645 C C . VAL A 1 81 ? -6.406 -1.347 -4.118 1.00 85.12 81 VAL A C 1
ATOM 647 O O . VAL A 1 81 ? -5.277 -0.857 -4.119 1.00 85.12 81 VAL A O 1
ATOM 650 N N . TYR A 1 82 ? -7.359 -0.925 -3.298 1.00 84.75 82 TYR A N 1
ATOM 651 C CA . TYR A 1 82 ? -7.251 0.235 -2.415 1.00 84.75 82 TYR A CA 1
ATOM 652 C C . TYR A 1 82 ? -7.480 -0.161 -0.964 1.00 84.75 82 TYR A C 1
ATOM 654 O O . TYR A 1 82 ? -8.016 -1.236 -0.685 1.00 84.75 82 TYR A O 1
ATOM 662 N N . MET A 1 83 ? -7.103 0.731 -0.045 1.00 80.38 83 MET A N 1
ATOM 663 C CA . MET A 1 83 ? -7.313 0.550 1.394 1.00 80.38 83 MET A CA 1
ATOM 664 C C . MET A 1 83 ? -6.757 -0.786 1.898 1.00 80.38 83 MET A C 1
ATOM 666 O O . MET A 1 83 ? -7.406 -1.503 2.652 1.00 80.38 83 MET A O 1
ATOM 670 N N . ASN A 1 84 ? -5.556 -1.146 1.429 1.00 75.31 84 ASN A N 1
ATOM 671 C CA . ASN A 1 84 ? -4.922 -2.438 1.693 1.00 75.31 84 ASN A CA 1
ATOM 672 C C . ASN A 1 84 ? -5.832 -3.618 1.314 1.00 75.31 84 ASN A C 1
ATOM 674 O O . ASN A 1 84 ? -5.939 -4.574 2.061 1.00 75.31 84 ASN A O 1
ATOM 678 N N . GLY A 1 85 ? -6.510 -3.552 0.167 1.00 73.38 85 GLY A N 1
ATOM 679 C CA . GLY A 1 85 ? -7.275 -4.670 -0.391 1.00 73.38 85 GLY A CA 1
ATOM 680 C C . GLY A 1 85 ? -8.663 -4.906 0.195 1.00 73.38 85 GLY A C 1
ATOM 681 O O . GLY A 1 85 ? -9.316 -5.881 -0.197 1.00 73.38 85 GLY A O 1
ATOM 682 N N . THR A 1 86 ? -9.143 -4.012 1.061 1.00 75.69 86 THR A N 1
ATOM 683 C CA . THR A 1 86 ? -10.553 -3.999 1.478 1.00 75.69 86 THR A CA 1
ATOM 684 C C . THR A 1 86 ? -11.457 -3.494 0.367 1.00 75.69 86 THR A C 1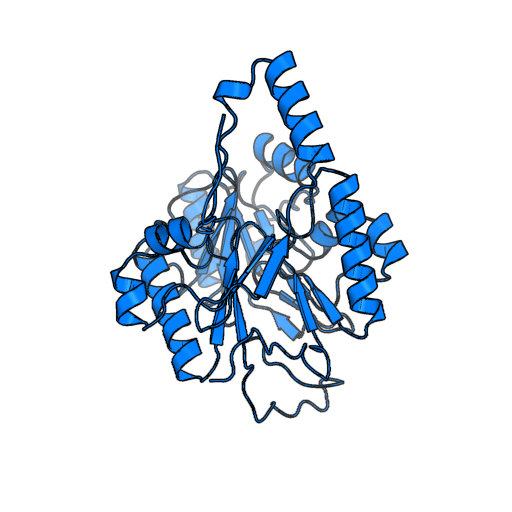
ATOM 686 O O . THR A 1 86 ? -12.615 -3.887 0.314 1.00 75.69 86 THR A O 1
ATOM 689 N N . LEU A 1 87 ? -10.930 -2.676 -0.550 1.00 80.31 87 LEU A N 1
ATOM 690 C CA . LEU A 1 87 ? -11.637 -2.187 -1.728 1.00 80.31 87 LEU A CA 1
ATOM 691 C C . LEU A 1 87 ? -10.940 -2.674 -2.992 1.00 80.31 87 LEU A C 1
ATOM 693 O O . LEU A 1 87 ? -9.758 -2.401 -3.202 1.00 80.31 87 LEU A O 1
ATOM 697 N N . VAL A 1 88 ? -11.680 -3.350 -3.867 1.00 81.62 88 VAL A N 1
ATOM 698 C CA . VAL A 1 88 ? -11.177 -3.745 -5.187 1.00 81.62 88 VAL A CA 1
ATOM 699 C C . VAL A 1 88 ? -12.167 -3.304 -6.248 1.00 81.62 88 VAL A C 1
ATOM 701 O O . VAL A 1 88 ? -13.362 -3.584 -6.139 1.00 81.62 88 VAL A O 1
ATOM 704 N N . TYR A 1 89 ? -11.654 -2.640 -7.277 1.00 81.19 89 TYR A N 1
ATOM 705 C CA . TYR A 1 89 ? -12.419 -2.198 -8.433 1.00 81.19 89 TYR A CA 1
ATOM 706 C C . TYR A 1 89 ? -11.976 -2.925 -9.698 1.00 81.19 89 TYR A C 1
ATOM 708 O O . TYR A 1 89 ? -10.781 -3.169 -9.902 1.00 81.19 89 TYR A O 1
ATOM 716 N N . ASP A 1 90 ? -12.938 -3.226 -10.566 1.00 80.62 90 ASP A N 1
ATOM 717 C CA . ASP A 1 90 ? -12.665 -3.702 -11.920 1.00 80.62 90 ASP A CA 1
ATOM 718 C C . ASP A 1 90 ? -12.250 -2.561 -12.871 1.00 80.62 90 ASP A C 1
ATOM 720 O O . ASP A 1 90 ? -12.096 -1.406 -12.475 1.00 80.62 90 ASP A O 1
ATOM 724 N N . THR A 1 91 ? -12.038 -2.891 -14.147 1.00 81.75 91 THR A N 1
ATOM 725 C CA . THR A 1 91 ? -11.615 -1.943 -15.192 1.00 81.75 91 THR A CA 1
ATOM 726 C C . THR A 1 91 ? -12.655 -0.870 -15.516 1.00 81.75 91 THR A C 1
ATOM 728 O O . THR A 1 91 ? -12.293 0.174 -16.052 1.00 81.75 91 THR A O 1
ATOM 731 N N . GLU A 1 92 ? -13.932 -1.126 -15.235 1.00 82.56 92 GLU A N 1
ATOM 732 C CA . GLU A 1 92 ? -15.038 -0.191 -15.475 1.00 82.56 92 GLU A CA 1
ATOM 733 C C . GLU A 1 92 ? -15.276 0.721 -14.260 1.00 82.56 92 GLU A C 1
ATOM 735 O O . GLU A 1 92 ? -16.013 1.703 -14.347 1.00 82.56 92 GLU A O 1
ATOM 740 N N . GLY A 1 93 ? -14.601 0.442 -13.140 1.00 84.88 93 GLY A N 1
ATOM 741 C CA . GLY A 1 93 ? -14.761 1.159 -11.883 1.00 84.88 93 GLY A CA 1
ATOM 742 C C . GLY A 1 93 ? -15.895 0.620 -11.017 1.00 84.88 93 GLY A C 1
ATOM 743 O O . GLY A 1 93 ? -16.297 1.298 -10.070 1.00 84.88 93 GLY A O 1
ATOM 744 N N . ASN A 1 94 ? -16.396 -0.586 -11.300 1.00 83.06 94 ASN A N 1
ATOM 745 C CA . ASN A 1 94 ? -17.339 -1.263 -10.420 1.00 83.06 94 ASN A CA 1
ATOM 746 C C . ASN A 1 94 ? -16.592 -1.827 -9.211 1.00 83.06 94 ASN A C 1
ATOM 748 O O . ASN A 1 94 ? -15.510 -2.404 -9.345 1.00 83.06 94 ASN A O 1
ATOM 752 N N . LEU A 1 95 ? -17.181 -1.684 -8.025 1.00 80.75 95 LEU A N 1
ATOM 753 C CA . LEU A 1 95 ? -16.641 -2.258 -6.798 1.00 80.75 95 LEU A CA 1
ATOM 754 C C . LEU A 1 95 ? -16.920 -3.767 -6.785 1.00 80.75 95 LEU A C 1
ATOM 756 O O . LEU A 1 95 ? -18.068 -4.185 -6.655 1.00 80.75 95 LEU A O 1
ATOM 760 N N . ILE A 1 96 ? -15.874 -4.579 -6.927 1.00 79.62 96 ILE A N 1
ATOM 761 C CA . ILE A 1 96 ? -15.978 -6.047 -6.956 1.00 79.62 96 ILE A CA 1
ATOM 762 C C . ILE A 1 96 ? -15.683 -6.692 -5.601 1.00 79.62 96 ILE A C 1
ATOM 764 O O . ILE A 1 96 ? -16.050 -7.843 -5.373 1.00 79.62 96 ILE A O 1
ATOM 768 N N . LYS A 1 97 ? -15.033 -5.957 -4.693 1.00 77.75 97 LYS A N 1
ATOM 769 C CA . LYS A 1 97 ? -14.812 -6.374 -3.308 1.00 77.75 97 LYS A CA 1
ATOM 770 C C . LYS A 1 97 ? -14.936 -5.173 -2.379 1.00 77.75 97 LYS A C 1
ATOM 772 O O . LYS A 1 97 ? -14.340 -4.128 -2.647 1.00 77.75 97 LYS A O 1
ATOM 777 N N . ILE A 1 98 ? -15.674 -5.369 -1.291 1.00 83.69 98 ILE A N 1
ATOM 778 C CA . ILE A 1 98 ? -15.713 -4.487 -0.129 1.00 83.69 98 ILE A CA 1
ATOM 779 C C . ILE A 1 98 ? -15.694 -5.333 1.143 1.00 83.69 98 ILE A C 1
ATOM 781 O O . ILE A 1 98 ? -16.494 -6.255 1.283 1.00 83.69 98 ILE A O 1
ATOM 785 N N . GLU A 1 99 ? -14.784 -5.022 2.058 1.00 82.31 99 GLU A N 1
ATOM 786 C CA . GLU A 1 99 ? -14.758 -5.586 3.410 1.00 82.31 99 GLU A CA 1
ATOM 787 C C . GLU A 1 99 ? -14.904 -4.457 4.425 1.00 82.31 99 GLU A C 1
ATOM 789 O O . GLU A 1 99 ? -14.160 -3.477 4.386 1.00 82.31 99 GLU A O 1
ATOM 794 N N . THR A 1 100 ? -15.880 -4.597 5.321 1.00 87.69 100 THR A N 1
ATOM 795 C CA . THR A 1 100 ? -16.214 -3.600 6.340 1.00 87.69 100 THR A CA 1
ATOM 796 C C . THR A 1 100 ? -16.023 -4.170 7.738 1.00 87.69 100 THR A C 1
ATOM 798 O O . THR A 1 100 ? -16.174 -5.373 7.959 1.00 87.69 100 THR A O 1
ATOM 801 N N . PHE A 1 101 ? -15.732 -3.303 8.703 1.00 87.12 101 PHE A N 1
ATOM 802 C CA . PHE A 1 101 ? -15.771 -3.658 10.116 1.00 87.12 101 PHE A CA 1
ATOM 803 C C . PHE A 1 101 ? -17.184 -4.106 10.501 1.00 87.12 101 PHE A C 1
ATOM 805 O O . PHE A 1 101 ? -18.175 -3.500 10.090 1.00 8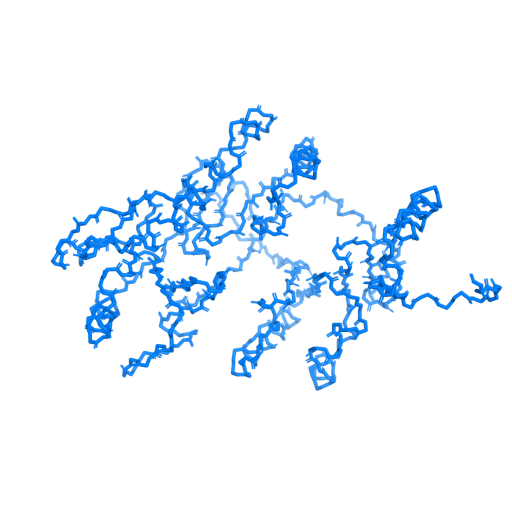7.12 101 PHE A O 1
ATOM 812 N N . SER A 1 102 ? -17.279 -5.172 11.299 1.00 88.50 102 SER A N 1
ATOM 813 C CA . SER A 1 102 ? -18.533 -5.495 11.974 1.00 88.50 102 SER A CA 1
ATOM 814 C C . SER A 1 102 ? -18.832 -4.427 13.023 1.00 88.50 102 SER A C 1
ATOM 816 O O . SER A 1 102 ? -17.917 -3.809 13.571 1.00 88.50 102 SER A O 1
ATOM 818 N N . THR A 1 103 ? -20.109 -4.229 13.343 1.00 90.25 103 THR A N 1
ATOM 819 C CA . THR A 1 103 ? -20.507 -3.286 14.395 1.00 90.25 103 THR A CA 1
ATOM 820 C C . THR A 1 103 ? -19.903 -3.658 15.750 1.00 90.25 103 THR A C 1
ATOM 822 O O . THR A 1 103 ? -19.470 -2.774 16.472 1.00 90.25 103 THR A O 1
ATOM 825 N N . ASP A 1 104 ? -19.796 -4.950 16.078 1.00 92.62 104 ASP A N 1
ATOM 826 C CA . ASP A 1 104 ? -19.149 -5.412 17.319 1.00 92.62 104 ASP A CA 1
ATOM 827 C C . ASP A 1 104 ? -17.663 -5.026 17.379 1.00 92.62 104 ASP A C 1
ATOM 829 O O . ASP A 1 104 ? -17.191 -4.491 18.381 1.00 92.62 104 ASP A O 1
ATOM 833 N N . LEU A 1 105 ? -16.921 -5.248 16.289 1.00 91.00 105 LEU A N 1
ATOM 834 C CA . LEU A 1 105 ? -15.502 -4.902 16.239 1.00 91.00 105 LEU A CA 1
ATOM 835 C C . LEU A 1 105 ? -15.299 -3.382 16.255 1.00 91.00 105 LEU A C 1
ATOM 837 O O . LEU A 1 105 ? -14.400 -2.893 16.936 1.00 91.00 105 LEU A O 1
ATOM 841 N N . LEU A 1 106 ? -16.146 -2.635 15.542 1.00 94.50 106 LEU A N 1
ATOM 842 C CA . LEU A 1 106 ? -16.110 -1.175 15.525 1.00 94.50 106 LEU A CA 1
ATOM 843 C C . LEU A 1 106 ? -16.403 -0.586 16.914 1.00 94.50 106 LEU A C 1
ATOM 845 O O . LEU A 1 106 ? -15.664 0.286 17.359 1.00 94.50 106 LEU A O 1
ATOM 849 N N . ASP A 1 107 ? -17.412 -1.098 17.626 1.00 95.88 107 ASP A N 1
ATOM 850 C CA . ASP A 1 107 ? -17.748 -0.679 18.995 1.00 95.88 107 ASP A CA 1
ATOM 851 C C . ASP A 1 107 ? -16.588 -0.930 19.971 1.00 95.88 107 ASP A C 1
ATOM 853 O O . ASP A 1 107 ? -16.200 -0.038 20.728 1.00 95.88 107 ASP A O 1
ATOM 857 N N . LYS A 1 108 ? -15.966 -2.115 19.901 1.00 96.31 108 LYS A N 1
ATOM 858 C CA . LYS A 1 108 ? -14.771 -2.440 20.694 1.00 96.31 108 LYS A CA 1
ATOM 859 C C . LYS A 1 108 ? -13.613 -1.481 20.415 1.00 96.31 108 LYS A C 1
ATOM 861 O O . LYS A 1 108 ? -12.971 -1.016 21.354 1.00 96.31 108 LYS A O 1
ATOM 866 N N . PHE A 1 109 ? -13.367 -1.148 19.147 1.00 95.31 109 PHE A N 1
ATOM 867 C CA . PHE A 1 109 ? -12.330 -0.182 18.777 1.00 95.31 109 PHE A CA 1
ATOM 868 C C . PHE A 1 109 ? -12.634 1.235 19.259 1.00 95.31 109 PHE A C 1
ATOM 870 O O . PHE A 1 109 ? -11.728 1.907 19.744 1.00 95.31 109 PHE A O 1
ATOM 877 N N . ILE A 1 110 ? -13.886 1.686 19.155 1.00 96.56 110 ILE A N 1
ATOM 878 C CA . ILE A 1 110 ? -14.303 3.008 19.638 1.00 96.56 110 ILE A CA 1
ATOM 879 C C . ILE A 1 110 ? -14.073 3.113 21.149 1.00 96.56 110 ILE A C 1
ATOM 881 O O . ILE A 1 110 ? -13.440 4.062 21.602 1.00 96.56 110 ILE A O 1
ATOM 885 N N . LYS A 1 111 ? -14.503 2.107 21.921 1.00 97.06 111 LYS A N 1
ATOM 886 C CA . LYS A 1 111 ? -14.249 2.049 23.371 1.00 97.06 111 LYS A CA 1
ATOM 887 C C . LYS A 1 111 ? -12.759 2.110 23.685 1.00 97.06 111 LYS A C 1
ATOM 889 O O . LYS A 1 111 ? -12.352 2.921 24.510 1.00 97.06 111 LYS A O 1
ATOM 894 N N . PHE A 1 112 ? -11.951 1.329 22.971 1.00 96.75 112 PHE A N 1
ATOM 895 C CA . PHE A 1 112 ? -10.501 1.320 23.142 1.00 96.75 112 PHE A CA 1
ATOM 896 C C . PHE A 1 112 ? -9.868 2.702 22.917 1.00 96.75 112 PHE A C 1
ATOM 898 O O . PHE A 1 112 ? -9.111 3.168 23.766 1.00 96.75 112 PHE A O 1
ATOM 905 N N . ILE A 1 113 ? -10.179 3.393 21.813 1.00 95.12 113 ILE A N 1
ATOM 906 C CA . ILE A 1 113 ? -9.593 4.722 21.564 1.00 95.12 113 ILE A CA 1
ATOM 907 C C . ILE A 1 113 ? -10.104 5.775 22.554 1.00 95.12 113 ILE A C 1
ATOM 909 O O . ILE A 1 113 ? -9.342 6.667 22.916 1.00 95.12 113 ILE A O 1
ATOM 913 N N . THR A 1 114 ? -11.347 5.652 23.032 1.00 95.44 114 THR A N 1
ATOM 914 C CA . THR A 1 114 ? -11.911 6.531 24.064 1.00 95.44 114 THR A CA 1
ATOM 915 C C . THR A 1 114 ? -11.222 6.333 25.410 1.00 95.44 114 THR A C 1
ATOM 917 O O . THR A 1 114 ? -10.816 7.300 26.048 1.00 95.44 114 THR A O 1
ATOM 920 N N . GLU A 1 115 ? -10.983 5.089 25.825 1.00 96.31 115 GLU A N 1
ATOM 921 C CA . GLU A 1 115 ? -10.225 4.785 27.048 1.00 96.31 115 GLU A CA 1
ATOM 922 C C . GLU A 1 115 ? -8.779 5.304 26.990 1.00 96.31 115 GLU A C 1
ATOM 924 O O . GLU A 1 115 ? -8.183 5.614 28.023 1.00 96.31 115 GLU A O 1
ATOM 929 N N . LYS A 1 116 ? -8.215 5.429 25.784 1.00 94.75 116 LYS A N 1
ATOM 930 C CA . LYS A 1 116 ? -6.881 5.996 25.545 1.00 94.75 116 LYS A CA 1
ATOM 931 C C . LYS A 1 116 ? -6.876 7.517 25.337 1.00 94.75 116 LYS A C 1
ATOM 933 O O . LYS A 1 116 ? -5.789 8.083 25.240 1.00 94.75 116 LYS A O 1
ATOM 938 N N . GLY A 1 117 ? -8.035 8.178 25.274 1.00 94.50 117 GLY A N 1
ATOM 939 C CA . GLY A 1 117 ? -8.141 9.617 24.997 1.00 94.50 117 GLY A CA 1
ATOM 940 C C . GLY A 1 117 ? -7.678 10.007 23.586 1.00 94.50 117 GLY A C 1
ATOM 941 O O . GLY A 1 117 ? -7.042 11.045 23.404 1.00 94.50 117 GLY A O 1
ATOM 942 N N . MET A 1 118 ? -7.911 9.135 22.600 1.00 94.75 118 MET A N 1
ATOM 943 C CA . MET A 1 118 ? -7.429 9.258 21.217 1.00 94.75 118 MET A CA 1
ATOM 944 C C . MET A 1 118 ? -8.538 9.613 20.210 1.00 94.75 118 MET A C 1
ATOM 946 O O . MET A 1 118 ? -8.358 9.467 19.001 1.00 94.75 118 MET A O 1
ATOM 950 N N . GLU A 1 119 ? -9.693 10.099 20.660 1.00 94.62 119 GLU A N 1
ATOM 951 C CA . GLU A 1 119 ? -10.843 10.394 19.793 1.00 94.62 119 GLU A CA 1
ATOM 952 C C . GLU A 1 119 ? -10.560 11.515 18.781 1.00 94.62 119 GLU A C 1
ATOM 954 O O . GLU A 1 119 ? -11.090 11.496 17.669 1.00 94.62 119 GLU A O 1
ATOM 959 N N . SER A 1 120 ? -9.694 12.466 19.147 1.00 95.75 120 SER A N 1
ATOM 960 C CA . SER A 1 120 ? -9.183 13.535 18.271 1.00 95.75 120 SER A CA 1
ATOM 961 C C . SER A 1 120 ? -7.989 13.109 17.405 1.00 95.75 120 SER A C 1
ATOM 963 O O . SER A 1 120 ? -7.423 13.932 16.687 1.00 95.75 120 SER A O 1
ATOM 965 N N . GLU A 1 121 ? -7.589 11.840 17.458 1.00 95.56 121 GLU A N 1
ATOM 966 C CA . GLU A 1 121 ? -6.436 11.310 16.724 1.00 95.56 121 GLU A CA 1
ATOM 967 C C . GLU A 1 121 ? -6.828 10.236 15.695 1.00 95.56 121 GLU A C 1
ATOM 969 O O . GLU A 1 121 ? -6.032 9.893 14.822 1.00 95.56 121 GLU A O 1
ATOM 974 N N . ALA A 1 122 ? -8.054 9.710 15.772 1.00 95.88 122 ALA A N 1
ATOM 975 C CA . ALA A 1 122 ? -8.533 8.628 14.921 1.00 95.88 122 ALA A CA 1
ATOM 976 C C . ALA A 1 122 ? -9.426 9.120 13.768 1.00 95.88 122 ALA A C 1
ATOM 978 O O . ALA A 1 122 ? -10.325 9.947 13.941 1.00 95.88 122 ALA A O 1
ATOM 979 N N . ALA A 1 123 ? -9.218 8.537 12.589 1.00 95.94 123 ALA A N 1
ATOM 980 C CA . ALA A 1 123 ? -10.029 8.734 11.397 1.00 95.94 123 ALA A CA 1
A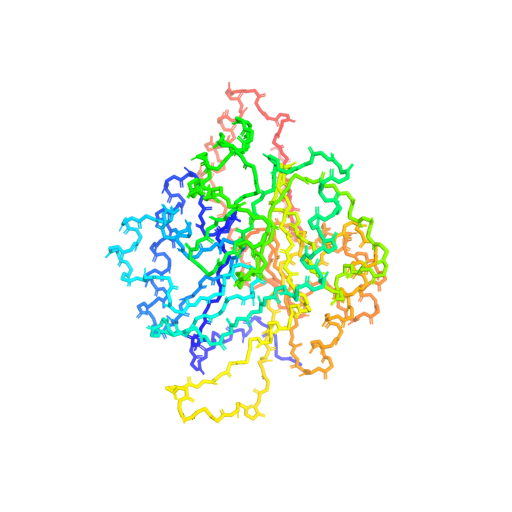TOM 981 C C . ALA A 1 123 ? -10.596 7.396 10.903 1.00 95.94 123 ALA A C 1
ATOM 983 O O . ALA A 1 123 ? -9.881 6.404 10.769 1.00 95.94 123 ALA A O 1
ATOM 984 N N . PHE A 1 124 ? -11.884 7.381 10.582 1.00 96.06 124 PHE A N 1
ATOM 985 C CA . PHE A 1 124 ? -12.632 6.219 10.114 1.00 96.06 124 PHE A CA 1
ATOM 986 C C . PHE A 1 124 ? -12.992 6.421 8.649 1.00 96.06 124 PHE A C 1
ATOM 988 O O . PHE A 1 124 ? -13.543 7.454 8.282 1.00 96.06 124 PHE A O 1
ATOM 995 N N . TYR A 1 125 ? -12.702 5.452 7.793 1.00 91.75 125 TYR A N 1
ATOM 996 C CA . TYR A 1 125 ? -12.868 5.600 6.354 1.00 91.75 125 TYR A CA 1
ATOM 997 C C . TYR A 1 125 ? -13.956 4.677 5.825 1.00 91.75 125 TYR A C 1
ATOM 999 O O . TYR A 1 125 ? -13.928 3.470 6.053 1.00 91.75 125 TYR A O 1
ATOM 1007 N N . GLU A 1 126 ? -14.872 5.256 5.060 1.00 89.75 126 GLU A N 1
ATOM 1008 C CA . GLU A 1 126 ? -15.703 4.565 4.079 1.00 89.75 126 GLU A CA 1
ATOM 1009 C C . GLU A 1 126 ? -14.972 4.500 2.724 1.00 89.75 126 GLU A C 1
ATOM 1011 O O . GLU A 1 126 ? -13.816 4.901 2.573 1.00 89.75 126 GLU A O 1
ATOM 1016 N N . VAL A 1 127 ? -15.673 4.011 1.701 1.00 85.56 127 VAL A N 1
ATOM 1017 C CA . VAL A 1 127 ? -15.180 3.900 0.321 1.00 85.56 127 VAL A CA 1
ATOM 1018 C C . VAL A 1 127 ? -14.627 5.226 -0.223 1.00 85.56 127 VAL A C 1
ATOM 1020 O O . VAL A 1 127 ? -13.574 5.252 -0.862 1.00 85.56 127 VAL A O 1
ATOM 1023 N N . THR A 1 128 ? -15.339 6.331 0.008 1.00 81.88 128 THR A N 1
ATOM 1024 C CA . THR A 1 128 ? -15.004 7.657 -0.549 1.00 81.88 128 THR A CA 1
ATOM 1025 C C . THR A 1 128 ? -15.025 8.785 0.475 1.00 81.88 128 THR A C 1
ATOM 1027 O O . THR A 1 128 ? -14.623 9.902 0.152 1.00 81.88 128 THR A O 1
ATOM 1030 N N . LYS A 1 129 ? -15.490 8.508 1.695 1.00 90.62 129 LYS A N 1
ATOM 1031 C CA . LYS A 1 129 ? -15.636 9.483 2.775 1.00 90.62 129 LYS A CA 1
ATOM 1032 C C . LYS A 1 129 ? -14.792 9.074 3.967 1.00 90.62 129 LYS A C 1
ATOM 1034 O O . LYS A 1 129 ? -14.470 7.900 4.135 1.00 90.62 129 LYS A O 1
ATOM 1039 N N . SER A 1 130 ? -14.460 10.049 4.793 1.00 94.38 130 SER A N 1
ATOM 1040 C CA . SER A 1 130 ? -13.801 9.830 6.070 1.00 94.38 130 SER A CA 1
ATOM 1041 C C . SER A 1 130 ? -14.532 10.589 7.165 1.00 94.38 130 SER A C 1
ATOM 1043 O O . SER A 1 130 ? -15.082 11.665 6.925 1.00 94.38 130 SER A O 1
ATOM 1045 N N . PHE A 1 131 ? -14.521 10.016 8.360 1.00 97.31 131 PHE A N 1
ATOM 1046 C CA . PHE A 1 131 ? -15.195 10.515 9.545 1.00 97.31 131 PHE A CA 1
ATOM 1047 C C . PHE A 1 131 ? -14.248 10.551 10.747 1.00 97.31 131 PHE A C 1
ATOM 1049 O O . PHE A 1 131 ? -13.283 9.789 10.803 1.00 97.31 131 PHE A O 1
ATOM 1056 N N . SER A 1 132 ? -14.532 11.404 11.721 1.00 98.00 132 SER A N 1
ATOM 1057 C CA . SER A 1 132 ? -13.917 11.375 13.049 1.00 98.00 132 SER A CA 1
ATOM 1058 C C . SER A 1 132 ? -14.992 11.556 14.119 1.00 98.00 132 SER A C 1
ATOM 1060 O O . SER A 1 132 ? -16.068 12.089 13.847 1.00 98.00 132 SER A O 1
ATOM 1062 N N . LEU A 1 133 ? -14.725 11.090 15.339 1.00 96.81 133 LEU A N 1
ATOM 1063 C CA . LEU A 1 133 ? -15.661 11.267 16.457 1.00 96.81 133 LEU A CA 1
ATOM 1064 C C . LEU A 1 133 ? -15.561 12.669 17.063 1.00 96.81 133 LEU A C 1
ATOM 1066 O O . LEU A 1 133 ? -16.545 13.216 17.551 1.00 96.81 133 LEU A O 1
ATOM 1070 N N . HIS A 1 134 ? -14.366 13.253 17.015 1.00 96.38 134 HIS A N 1
ATOM 1071 C CA . HIS A 1 134 ? -14.067 14.588 17.513 1.00 96.38 134 HIS A CA 1
ATOM 1072 C C . HIS A 1 134 ? -13.335 15.403 16.440 1.00 96.38 134 HIS A C 1
ATOM 1074 O O . HIS A 1 134 ? -12.777 14.827 15.496 1.00 96.38 134 HIS A O 1
ATOM 1080 N N . PRO A 1 135 ? -13.298 16.744 16.564 1.00 97.69 135 PRO A N 1
ATOM 1081 C CA . PRO A 1 135 ? -12.349 17.548 15.811 1.00 97.69 135 PRO A CA 1
ATOM 1082 C C . PRO A 1 135 ? -10.934 16.994 15.995 1.00 97.69 135 PRO A C 1
ATOM 1084 O O . PRO A 1 135 ? -10.504 16.744 17.125 1.00 97.69 135 PRO A O 1
ATOM 1087 N N . LEU A 1 136 ? -10.241 16.770 14.879 1.00 97.19 136 LEU A N 1
ATOM 1088 C CA . LEU A 1 136 ? -8.890 16.223 14.902 1.00 97.19 136 LEU A CA 1
ATOM 1089 C C . LEU A 1 136 ? -7.895 17.233 15.476 1.00 97.19 136 LEU A C 1
ATOM 1091 O O . LEU A 1 136 ? -8.062 18.443 15.308 1.00 97.19 136 LEU A O 1
ATOM 1095 N N . SER A 1 137 ? -6.839 16.736 16.117 1.00 96.19 137 SER A N 1
ATOM 1096 C CA . SER A 1 137 ? -5.766 17.592 16.617 1.00 96.19 137 SER A CA 1
ATOM 1097 C C . SER A 1 137 ? -5.022 18.298 15.478 1.00 96.19 137 SER A C 1
ATOM 1099 O O . SER A 1 137 ? -4.959 17.819 14.340 1.00 96.19 137 SER A O 1
ATOM 1101 N N . GLU A 1 138 ? -4.407 19.444 15.782 1.00 95.25 138 GLU A N 1
ATOM 1102 C CA . GLU A 1 138 ? -3.633 20.223 14.803 1.00 95.25 138 GLU A CA 1
ATOM 1103 C C . GLU A 1 138 ? -2.518 19.393 14.152 1.00 95.25 138 GLU A C 1
ATOM 1105 O O . GLU A 1 138 ? -2.254 19.527 12.955 1.00 95.25 138 GLU A O 1
ATOM 1110 N N . LYS A 1 139 ? -1.903 18.487 14.924 1.00 93.31 139 LYS A N 1
ATOM 1111 C CA . LYS A 1 139 ? -0.864 17.569 14.448 1.00 93.31 139 LYS A CA 1
ATOM 1112 C C . LYS A 1 139 ? -1.401 16.640 13.359 1.00 93.31 139 LYS A C 1
ATOM 1114 O O . LYS A 1 139 ? -0.766 16.496 12.313 1.00 93.31 139 LYS A O 1
ATOM 1119 N N . VAL A 1 140 ? -2.571 16.038 13.574 1.00 93.81 140 VAL A N 1
ATOM 1120 C CA . VAL A 1 140 ? -3.194 15.147 12.586 1.00 93.81 140 VAL A CA 1
ATOM 1121 C C . VAL A 1 140 ? -3.631 15.932 11.355 1.00 93.81 140 VAL A C 1
ATOM 1123 O O . VAL A 1 140 ? -3.354 15.511 10.233 1.00 93.81 140 VAL A O 1
ATOM 1126 N N . ILE A 1 141 ? -4.225 17.115 11.529 1.00 95.12 141 ILE A N 1
ATOM 1127 C CA . ILE A 1 141 ? -4.602 17.985 10.404 1.00 95.12 141 ILE A CA 1
ATOM 1128 C C . ILE A 1 141 ? -3.372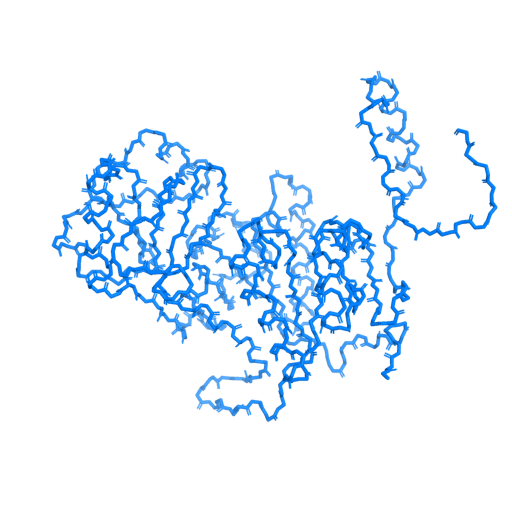 18.344 9.552 1.00 95.12 141 ILE A C 1
ATOM 1130 O O . ILE A 1 141 ? -3.422 18.260 8.321 1.00 95.12 141 ILE A O 1
ATOM 1134 N N . ALA A 1 142 ? -2.244 18.690 10.178 1.00 93.75 142 ALA A N 1
ATOM 1135 C CA . ALA A 1 142 ? -0.994 18.981 9.476 1.00 93.75 142 ALA A CA 1
ATOM 1136 C C . ALA A 1 142 ? -0.461 17.766 8.694 1.00 93.75 142 ALA A C 1
ATOM 1138 O O . ALA A 1 142 ? -0.017 17.914 7.547 1.00 93.75 142 ALA A O 1
ATOM 1139 N N . TYR A 1 143 ? -0.554 16.564 9.272 1.00 91.19 143 TYR A N 1
ATOM 1140 C CA . TYR A 1 143 ? -0.191 15.318 8.594 1.00 91.19 143 TYR A CA 1
ATOM 1141 C C . TYR A 1 143 ? -1.074 15.062 7.362 1.00 91.19 143 TYR A C 1
ATOM 1143 O O . TYR A 1 143 ? -0.557 14.807 6.270 1.00 91.19 143 TYR A O 1
ATOM 1151 N N . LEU A 1 144 ? -2.398 15.174 7.511 1.00 90.38 144 LEU A N 1
ATOM 1152 C CA . LEU A 1 144 ? -3.356 14.956 6.423 1.00 90.38 144 LEU A CA 1
ATOM 1153 C C . LEU A 1 144 ? -3.109 15.929 5.262 1.00 90.38 144 LEU A C 1
ATOM 1155 O O . LEU A 1 144 ? -3.019 15.509 4.106 1.00 90.38 144 LEU A O 1
ATOM 1159 N N . ASN A 1 145 ? -2.893 17.210 5.572 1.00 90.44 145 ASN A N 1
ATOM 1160 C CA . ASN A 1 145 ? -2.598 18.246 4.580 1.00 90.44 145 ASN A CA 1
ATOM 1161 C C . ASN A 1 145 ? -1.294 17.970 3.818 1.00 90.44 145 ASN A C 1
ATOM 1163 O O . ASN A 1 145 ? -1.259 18.071 2.586 1.00 90.44 145 ASN A O 1
ATOM 1167 N N . THR A 1 146 ? -0.238 17.577 4.537 1.00 87.88 146 THR A N 1
ATOM 1168 C CA . THR A 1 146 ? 1.057 17.196 3.949 1.00 87.88 146 THR A CA 1
ATOM 1169 C C . THR A 1 146 ? 0.907 16.034 2.968 1.00 87.88 146 THR A C 1
ATOM 1171 O O . THR A 1 146 ? 1.490 16.055 1.885 1.00 87.88 146 THR A O 1
ATOM 1174 N N . ASN A 1 147 ? 0.081 15.048 3.317 1.00 82.31 147 ASN A N 1
ATOM 1175 C CA . ASN A 1 147 ? -0.102 13.817 2.546 1.00 82.31 147 ASN A CA 1
ATOM 1176 C C . ASN A 1 147 ? -1.265 13.860 1.543 1.00 82.31 147 ASN A C 1
ATOM 1178 O O . ASN A 1 147 ? -1.597 12.828 0.947 1.00 82.31 147 ASN A O 1
ATOM 1182 N N . LYS A 1 148 ? -1.863 15.044 1.334 1.00 84.25 148 LYS A N 1
ATOM 1183 C CA . LYS A 1 148 ? -2.999 15.274 0.421 1.00 84.25 148 LYS A CA 1
ATOM 1184 C C . LYS A 1 148 ? -4.197 14.366 0.726 1.00 84.25 148 LYS A C 1
ATOM 1186 O O . LYS A 1 148 ? -4.895 13.899 -0.178 1.00 84.25 148 LYS A O 1
ATOM 1191 N N . VAL A 1 149 ? -4.429 14.106 2.010 1.00 85.75 149 VAL A N 1
ATOM 1192 C CA . VAL A 1 149 ? -5.579 13.350 2.507 1.00 85.75 149 VAL A CA 1
ATOM 1193 C C . VAL A 1 149 ? -6.651 14.346 2.968 1.00 85.75 149 VAL A C 1
ATOM 1195 O O . VAL A 1 149 ? -6.326 15.273 3.707 1.00 85.75 149 VAL A O 1
ATOM 1198 N N . PRO A 1 150 ? -7.918 14.197 2.541 1.00 87.75 150 PRO A N 1
ATOM 1199 C CA . PRO A 1 150 ? -9.003 15.053 3.015 1.00 87.75 150 PRO A CA 1
ATOM 1200 C C . PRO A 1 150 ? -9.208 14.956 4.530 1.00 87.75 150 PRO A C 1
ATOM 1202 O O . PRO A 1 150 ? -9.124 13.865 5.099 1.00 87.75 150 PRO A O 1
ATOM 1205 N N . VAL A 1 151 ? -9.523 16.089 5.163 1.00 92.94 151 VAL A N 1
ATOM 1206 C CA . VAL A 1 151 ? -9.894 16.133 6.583 1.00 92.94 151 VAL A CA 1
ATOM 1207 C C . VAL A 1 151 ? -11.253 15.435 6.776 1.00 92.94 151 VAL A C 1
ATOM 1209 O O . VAL A 1 151 ? -12.201 15.787 6.071 1.00 92.94 151 VAL A O 1
ATOM 1212 N N . PRO A 1 152 ? -11.355 14.447 7.685 1.00 95.81 152 PRO A N 1
ATOM 1213 C CA . PRO A 1 152 ? -12.600 13.750 8.005 1.00 95.81 152 PRO A CA 1
ATOM 1214 C C . PRO A 1 152 ? -13.733 14.646 8.526 1.00 95.81 152 PRO A C 1
ATOM 1216 O O . PRO A 1 152 ? -13.498 15.641 9.209 1.00 95.81 152 PRO A O 1
ATOM 1219 N N . GLU A 1 153 ? -14.974 14.252 8.236 1.00 97.31 153 GLU A N 1
ATOM 1220 C CA . GLU A 1 153 ? -16.192 14.864 8.776 1.00 97.31 153 GLU A CA 1
ATOM 1221 C C . GLU A 1 153 ? -16.424 14.423 10.231 1.00 97.31 153 GLU A C 1
ATOM 1223 O O . GLU A 1 153 ? -16.409 13.231 10.534 1.00 97.31 153 GLU A O 1
ATOM 1228 N N . VAL A 1 154 ? -16.688 15.365 11.138 1.00 98.31 154 VAL A N 1
ATOM 1229 C CA . VAL A 1 154 ? -16.993 15.032 12.539 1.00 98.31 154 VAL A CA 1
ATOM 1230 C C . VAL A 1 154 ? -18.430 14.514 12.651 1.00 98.31 154 VAL A C 1
ATOM 1232 O O . VAL A 1 154 ? -19.368 15.208 12.258 1.00 98.31 154 VAL A O 1
ATOM 1235 N N . VAL A 1 155 ? -18.616 13.320 13.218 1.00 98.25 155 VAL A N 1
ATOM 1236 C CA . VAL A 1 155 ? -19.926 12.664 13.377 1.00 98.25 155 VAL A CA 1
ATOM 1237 C C . VAL A 1 155 ? -20.095 12.056 14.771 1.00 98.25 155 VAL A C 1
ATOM 1239 O O . VAL A 1 155 ? -19.124 11.744 15.453 1.00 98.25 155 VAL A O 1
ATOM 1242 N N . SER A 1 156 ? -21.346 11.848 15.193 1.00 97.44 156 SER A N 1
ATOM 1243 C CA . SER A 1 156 ? -21.648 11.120 16.436 1.00 97.44 156 SER A CA 1
ATOM 1244 C C . SER A 1 156 ? -21.308 9.627 16.328 1.00 97.44 156 SER A C 1
ATOM 1246 O O . SER A 1 156 ? -21.296 9.079 15.222 1.00 97.44 156 SER A O 1
ATOM 1248 N N . ILE A 1 157 ? -21.118 8.951 17.470 1.00 96.62 157 ILE A N 1
ATOM 1249 C CA . ILE A 1 157 ? -20.939 7.488 17.521 1.00 96.62 157 ILE A CA 1
ATOM 1250 C C . ILE A 1 157 ? -22.116 6.786 16.835 1.00 96.62 157 ILE A C 1
ATOM 1252 O O . ILE A 1 157 ? -21.893 5.986 15.933 1.00 96.62 157 ILE A O 1
ATOM 1256 N N . ASP A 1 158 ? -23.360 7.146 17.166 1.00 96.75 158 ASP A N 1
ATOM 1257 C CA . ASP A 1 158 ? -24.555 6.545 16.555 1.00 96.75 158 ASP A CA 1
ATOM 1258 C C . ASP A 1 158 ? -24.541 6.671 15.029 1.00 96.75 158 ASP A C 1
ATOM 1260 O O . ASP A 1 158 ? -24.847 5.723 14.310 1.00 96.75 158 ASP A O 1
ATOM 1264 N N . THR A 1 159 ? -24.130 7.832 14.511 1.00 97.00 159 THR A N 1
ATOM 1265 C CA . THR A 1 159 ? -23.979 8.032 13.067 1.00 97.00 159 THR A CA 1
ATOM 1266 C C . THR A 1 159 ? -22.854 7.180 12.490 1.00 97.00 159 THR A C 1
ATOM 1268 O O . THR A 1 159 ? -23.059 6.569 11.441 1.00 97.00 159 THR A O 1
ATOM 1271 N N . LEU A 1 160 ? -21.695 7.112 13.150 1.00 95.81 160 LEU A N 1
ATOM 1272 C CA . LEU A 1 160 ? -20.552 6.313 12.708 1.00 95.81 160 LEU A CA 1
ATOM 1273 C C . LEU A 1 160 ? -20.895 4.818 12.637 1.00 95.81 160 LEU A C 1
ATOM 1275 O O . LEU A 1 160 ? -20.529 4.152 11.674 1.00 95.81 160 LEU A O 1
ATOM 1279 N N . MET A 1 161 ? -21.669 4.314 13.598 1.00 94.38 161 MET A N 1
ATOM 1280 C CA . MET A 1 161 ? -22.102 2.913 13.667 1.00 94.38 161 MET A CA 1
ATOM 1281 C C . MET A 1 161 ? -23.044 2.503 12.524 1.00 94.38 161 MET A C 1
ATOM 1283 O O . MET A 1 161 ? -23.214 1.313 12.269 1.00 94.38 161 MET A O 1
ATOM 1287 N N . THR A 1 162 ? -23.631 3.466 11.802 1.00 94.75 162 THR A N 1
ATOM 1288 C CA . THR A 1 162 ? -24.413 3.202 10.577 1.00 94.75 162 THR A CA 1
ATOM 1289 C C . THR A 1 162 ? -23.565 3.157 9.302 1.00 94.75 162 THR A C 1
ATOM 1291 O O . THR A 1 162 ? -24.106 2.913 8.222 1.00 94.75 162 THR A O 1
ATOM 1294 N N . LYS A 1 163 ? -22.261 3.449 9.393 1.00 93.81 163 LYS A N 1
ATOM 1295 C CA . LYS A 1 163 ? -21.359 3.562 8.241 1.00 93.81 163 LYS A CA 1
ATOM 1296 C C . LYS A 1 163 ? -20.683 2.241 7.914 1.00 93.81 163 LYS A C 1
ATOM 1298 O O . LYS A 1 163 ? -20.363 1.440 8.787 1.00 93.81 163 LYS A O 1
ATOM 1303 N N . ASN A 1 164 ? -20.376 2.069 6.634 1.00 92.19 164 ASN A N 1
ATOM 1304 C CA . ASN A 1 164 ? -19.636 0.918 6.127 1.00 92.19 164 ASN A CA 1
ATOM 1305 C C . ASN A 1 164 ? -18.130 1.179 6.225 1.00 92.19 164 ASN A C 1
ATOM 1307 O O . ASN A 1 164 ? -17.452 1.370 5.214 1.00 92.19 164 ASN A O 1
ATOM 1311 N N . ILE A 1 165 ? -17.611 1.239 7.453 1.00 93.88 165 ILE A N 1
ATOM 1312 C CA . ILE A 1 165 ? -16.197 1.540 7.699 1.00 93.88 165 ILE A CA 1
ATOM 1313 C C . ILE A 1 165 ? -15.324 0.402 7.168 1.00 93.88 165 ILE A C 1
ATOM 1315 O O . ILE A 1 165 ? -15.528 -0.754 7.526 1.00 93.88 165 ILE A O 1
ATOM 1319 N N . VAL A 1 166 ? -14.339 0.731 6.332 1.00 89.25 166 VAL A N 1
ATOM 1320 C CA . VAL A 1 166 ? -13.414 -0.217 5.682 1.00 89.25 166 VAL A CA 1
ATOM 1321 C C . VAL A 1 166 ? -11.974 -0.083 6.176 1.00 89.25 166 VAL A C 1
ATOM 1323 O O . VAL A 1 166 ? -11.164 -0.983 5.971 1.00 89.25 166 VAL A O 1
ATOM 1326 N N . LEU A 1 167 ? -11.630 1.040 6.809 1.00 91.81 167 LEU A N 1
ATOM 1327 C CA . LEU A 1 167 ? -10.300 1.302 7.358 1.00 91.81 167 LEU A CA 1
ATOM 1328 C C . LEU A 1 167 ? -10.408 2.273 8.534 1.00 91.81 167 LEU A C 1
ATOM 1330 O O . LEU A 1 167 ? -11.220 3.197 8.500 1.00 91.81 167 LEU A O 1
ATOM 1334 N N . ILE A 1 168 ? -9.574 2.088 9.553 1.00 94.44 168 ILE A N 1
ATOM 1335 C CA . ILE A 1 168 ? -9.411 3.045 10.656 1.00 94.44 168 ILE A CA 1
ATOM 1336 C C . ILE A 1 168 ? -7.931 3.424 10.717 1.00 94.44 168 ILE A C 1
ATOM 1338 O O . ILE A 1 168 ? -7.079 2.537 10.706 1.00 94.44 168 ILE A O 1
ATOM 1342 N N . ALA A 1 169 ? -7.624 4.720 10.743 1.00 92.38 169 ALA A N 1
ATOM 1343 C CA . ALA A 1 169 ? -6.267 5.246 10.854 1.00 92.38 169 ALA A CA 1
ATOM 1344 C C . ALA A 1 169 ? -6.100 6.036 12.155 1.00 92.38 169 ALA A C 1
ATOM 1346 O O . ALA A 1 169 ? -6.986 6.804 12.523 1.00 92.38 169 ALA A O 1
ATOM 1347 N N . PHE A 1 170 ? -4.982 5.838 12.846 1.00 94.69 170 PHE A N 1
ATOM 1348 C CA . PHE A 1 170 ? -4.686 6.449 14.146 1.00 94.69 170 PHE A CA 1
ATOM 1349 C C . PHE A 1 170 ? -3.167 6.399 14.420 1.00 94.69 170 PHE A C 1
ATOM 1351 O O . PHE A 1 170 ? -2.440 5.697 13.705 1.00 94.69 170 PHE A O 1
ATOM 1358 N N . PRO A 1 171 ? -2.647 7.143 15.414 1.00 92.69 171 PRO A N 1
ATOM 1359 C CA . PRO A 1 171 ? -1.239 7.074 15.797 1.00 92.69 171 PRO A CA 1
ATOM 1360 C C . PRO A 1 171 ? -0.798 5.668 16.236 1.00 92.69 171 PRO A C 1
ATOM 1362 O O . PRO A 1 171 ? -1.606 4.947 16.820 1.00 92.69 171 PRO A O 1
ATOM 1365 N N . PRO A 1 172 ? 0.474 5.277 16.023 1.00 90.38 172 PRO A N 1
ATOM 1366 C CA . PRO A 1 172 ? 0.985 3.987 16.462 1.00 90.38 172 PRO A CA 1
ATOM 1367 C C . PRO A 1 172 ? 0.766 3.739 17.956 1.00 90.38 172 PRO A C 1
ATOM 1369 O O . PRO A 1 172 ? 1.256 4.485 18.804 1.00 90.38 172 PRO A O 1
ATOM 1372 N N . ILE A 1 173 ? 0.033 2.671 18.263 1.00 89.88 173 ILE A N 1
ATOM 1373 C CA . ILE A 1 173 ? -0.212 2.169 19.613 1.00 89.88 173 ILE A CA 1
ATOM 1374 C C . ILE A 1 173 ? -0.448 0.660 19.541 1.00 89.88 173 ILE A C 1
ATOM 1376 O O . ILE A 1 173 ? -1.042 0.157 18.582 1.00 89.88 173 ILE A O 1
ATOM 1380 N N . ASP A 1 174 ? -0.008 -0.055 20.573 1.00 88.31 174 ASP A N 1
ATOM 1381 C CA . ASP A 1 174 ? -0.341 -1.463 20.740 1.00 88.31 174 ASP A CA 1
ATOM 1382 C C . ASP A 1 174 ? -1.842 -1.611 21.004 1.00 88.31 174 ASP A C 1
ATOM 1384 O O . ASP A 1 174 ? -2.387 -1.071 21.970 1.00 88.31 174 ASP A O 1
ATOM 1388 N N . ILE A 1 175 ? -2.519 -2.342 20.120 1.00 88.69 175 ILE A N 1
ATOM 1389 C CA . ILE A 1 175 ? -3.937 -2.656 20.279 1.00 88.69 175 ILE A CA 1
ATOM 1390 C C . ILE A 1 175 ? -4.052 -3.864 21.203 1.00 88.69 175 ILE A C 1
ATOM 1392 O O . ILE A 1 175 ? -3.737 -4.986 20.807 1.00 88.69 175 ILE A O 1
ATOM 1396 N N . ASP A 1 176 ? -4.538 -3.611 22.413 1.00 90.88 176 ASP A N 1
ATOM 1397 C CA . ASP A 1 176 ? -4.857 -4.624 23.415 1.00 90.88 176 ASP A CA 1
ATOM 1398 C C . ASP A 1 176 ? -6.351 -4.542 23.737 1.00 90.88 176 ASP A C 1
ATOM 1400 O O . ASP A 1 176 ? -6.790 -3.775 24.593 1.00 90.88 176 ASP A O 1
ATOM 1404 N N . ILE A 1 177 ? -7.145 -5.268 22.949 1.00 92.38 177 ILE A N 1
ATOM 1405 C CA . ILE A 1 177 ? -8.598 -5.359 23.092 1.00 92.38 177 ILE A CA 1
ATOM 1406 C C . ILE A 1 177 ? -8.934 -6.822 23.362 1.00 92.38 177 ILE A C 1
ATOM 1408 O O . ILE A 1 177 ? -8.594 -7.705 22.569 1.00 92.38 177 ILE A O 1
ATOM 1412 N N . GLU A 1 178 ? -9.627 -7.085 24.469 1.00 90.62 178 GLU A N 1
ATOM 1413 C CA . GLU A 1 178 ? -9.962 -8.445 24.882 1.00 90.62 178 GLU A CA 1
ATOM 1414 C C . GLU A 1 178 ? -10.711 -9.208 23.774 1.00 90.62 178 GLU A C 1
ATOM 1416 O O . GLU A 1 178 ? -11.727 -8.762 23.234 1.00 90.62 178 GLU A O 1
ATOM 1421 N N . GLY A 1 179 ? -10.188 -10.386 23.427 1.00 85.81 179 GLY A N 1
ATOM 1422 C CA . GLY A 1 179 ? -10.786 -11.270 22.427 1.00 85.81 179 GLY A CA 1
ATOM 1423 C C . GLY A 1 179 ? -10.601 -10.838 20.969 1.00 85.81 179 GLY A C 1
ATOM 1424 O O . GLY A 1 179 ? -11.092 -11.543 20.093 1.00 85.81 179 GLY A O 1
ATOM 1425 N N . VAL A 1 180 ? -9.885 -9.744 20.694 1.00 87.06 180 VAL A N 1
ATOM 1426 C CA . VAL A 1 180 ? -9.629 -9.234 19.338 1.00 87.06 180 VAL A CA 1
ATOM 1427 C C . VAL A 1 180 ? -8.162 -9.464 18.968 1.00 87.06 180 VAL A C 1
ATOM 1429 O O . VAL A 1 180 ? -7.254 -9.128 19.725 1.00 87.06 180 VAL A O 1
ATOM 1432 N N . LYS A 1 181 ? -7.904 -10.068 17.803 1.00 80.50 181 LYS A N 1
ATOM 1433 C CA . LYS A 1 181 ? -6.570 -10.525 17.388 1.00 80.50 181 LYS A CA 1
ATOM 1434 C C . LYS A 1 181 ? -6.163 -9.997 16.012 1.00 80.50 181 LYS A C 1
ATOM 1436 O O . LYS A 1 181 ? -6.879 -10.151 15.021 1.00 80.50 181 LYS A O 1
ATOM 1441 N N . ASN A 1 182 ? -4.938 -9.475 15.933 1.00 79.31 182 ASN A N 1
ATOM 1442 C CA . ASN A 1 182 ? -4.309 -9.078 14.672 1.00 79.31 182 ASN A CA 1
ATOM 1443 C C . ASN A 1 182 ? -4.091 -10.282 13.724 1.00 79.31 182 ASN A C 1
ATOM 1445 O O . ASN A 1 182 ? -3.622 -11.360 14.115 1.00 79.31 182 ASN A O 1
ATOM 1449 N N . GLY A 1 183 ? -4.405 -10.085 12.446 1.00 66.44 183 GLY A N 1
ATOM 1450 C CA . GLY A 1 183 ? -4.427 -11.088 11.386 1.00 66.44 183 GLY A CA 1
ATOM 1451 C C . GLY A 1 183 ? -5.535 -12.131 11.546 1.00 66.44 183 GLY A C 1
ATOM 1452 O O . GLY A 1 183 ? -5.421 -13.205 10.959 1.00 66.44 183 GLY A O 1
ATOM 1453 N N . VAL A 1 184 ? -6.541 -11.864 12.385 1.00 72.31 184 VAL A N 1
ATOM 1454 C CA . VAL A 1 184 ? -7.760 -12.676 12.528 1.00 72.31 184 VAL A CA 1
ATOM 1455 C C . VAL A 1 184 ? -8.975 -11.765 12.384 1.00 72.31 184 VAL A C 1
ATOM 1457 O O . VAL A 1 184 ? -9.706 -11.881 11.405 1.00 72.31 184 VAL A O 1
ATOM 1460 N N . ASP A 1 185 ? -9.134 -10.817 13.308 1.00 77.81 185 ASP A N 1
ATOM 1461 C CA . ASP A 1 185 ? -10.272 -9.893 13.353 1.00 77.81 185 ASP A CA 1
ATOM 1462 C C . ASP A 1 185 ? -9.983 -8.603 12.573 1.00 77.81 185 ASP A C 1
ATOM 1464 O O . ASP A 1 185 ? -10.851 -8.053 11.897 1.00 77.81 185 ASP A O 1
ATOM 1468 N N . TYR A 1 186 ? -8.731 -8.148 12.613 1.00 81.19 186 TYR A N 1
ATOM 1469 C CA . TYR A 1 186 ? -8.242 -6.982 11.881 1.00 81.19 186 TYR A CA 1
ATOM 1470 C C . TYR A 1 186 ? -6.810 -7.216 11.390 1.00 81.19 186 TYR A C 1
ATOM 1472 O O . TYR A 1 186 ? -6.096 -8.024 11.975 1.00 81.19 186 TYR A O 1
ATOM 1480 N N . ASN A 1 187 ? -6.357 -6.498 10.359 1.00 76.69 187 ASN A N 1
ATOM 1481 C CA . ASN A 1 187 ? -4.935 -6.422 10.004 1.00 76.69 187 ASN A CA 1
ATOM 1482 C C . ASN A 1 187 ? -4.373 -5.068 10.401 1.00 76.69 187 ASN A C 1
ATOM 1484 O O . ASN A 1 187 ? -4.861 -4.042 9.930 1.00 76.69 187 ASN A O 1
ATOM 1488 N N . TYR A 1 188 ? -3.323 -5.086 11.211 1.00 83.19 188 TYR A N 1
ATOM 1489 C CA . TYR A 1 188 ? -2.511 -3.925 11.543 1.00 83.19 188 TYR A CA 1
ATOM 1490 C C . TYR A 1 188 ? -1.460 -3.681 10.467 1.00 83.19 188 TYR A C 1
ATOM 1492 O O . TYR A 1 188 ? -0.657 -4.567 10.170 1.00 83.19 188 TYR A O 1
ATOM 1500 N N . LYS A 1 189 ? -1.415 -2.463 9.930 1.00 76.56 189 LYS A N 1
ATOM 1501 C CA . LYS A 1 189 ? -0.343 -2.025 9.043 1.00 76.56 189 LYS A CA 1
ATOM 1502 C C . LYS A 1 189 ? 0.137 -0.644 9.449 1.00 76.56 189 LYS A C 1
ATOM 1504 O O . LYS A 1 189 ? -0.596 0.339 9.351 1.00 76.56 189 LYS A O 1
ATOM 1509 N N . GLN A 1 190 ? 1.394 -0.571 9.858 1.00 80.12 190 GLN A N 1
ATOM 1510 C CA . GLN A 1 190 ? 2.058 0.706 10.038 1.00 80.12 190 GLN A CA 1
ATOM 1511 C C . GLN A 1 190 ? 2.347 1.308 8.661 1.00 80.12 190 GLN A C 1
ATOM 1513 O O . GLN A 1 190 ? 2.974 0.662 7.824 1.00 80.12 190 GLN A O 1
ATOM 1518 N N . SER A 1 191 ? 1.813 2.503 8.408 1.00 71.69 191 SER A N 1
ATOM 1519 C CA . SER A 1 191 ? 1.995 3.194 7.125 1.00 71.69 191 SER A CA 1
ATOM 1520 C C . SER A 1 191 ? 3.280 4.016 7.138 1.00 71.69 191 SER A C 1
ATOM 1522 O O . SER A 1 191 ? 4.014 4.023 6.156 1.00 71.69 191 SER A O 1
ATOM 1524 N N . ASP A 1 192 ? 3.564 4.667 8.267 1.00 77.38 192 ASP A N 1
ATOM 1525 C CA . ASP A 1 192 ? 4.803 5.393 8.536 1.00 77.38 192 ASP A CA 1
ATOM 1526 C C . ASP A 1 192 ? 5.041 5.522 10.057 1.00 77.38 192 ASP A C 1
ATOM 1528 O O . ASP A 1 192 ? 4.426 4.823 10.865 1.00 77.38 192 ASP A O 1
ATOM 1532 N N . GLU A 1 193 ? 5.966 6.387 10.474 1.00 79.31 193 GLU A N 1
ATOM 1533 C CA . GLU A 1 193 ? 6.290 6.621 11.890 1.00 79.31 193 GLU A CA 1
ATOM 1534 C C . GLU A 1 193 ? 5.176 7.329 12.692 1.00 79.31 193 GLU A C 1
ATOM 1536 O O . GLU A 1 193 ? 5.209 7.320 13.921 1.00 79.31 193 GLU A O 1
ATOM 1541 N N . TYR A 1 194 ? 4.181 7.923 12.025 1.00 84.56 194 TYR A N 1
ATOM 1542 C CA . TYR A 1 194 ? 3.107 8.708 12.643 1.00 84.56 194 TYR A CA 1
ATOM 1543 C C . TYR A 1 194 ? 1.735 8.056 12.554 1.00 84.56 194 TYR A C 1
ATOM 1545 O O . TYR A 1 194 ? 0.865 8.419 13.345 1.00 84.56 194 TYR A O 1
ATOM 1553 N N . VAL A 1 195 ? 1.520 7.150 11.596 1.00 86.62 195 VAL A N 1
ATOM 1554 C CA . VAL A 1 195 ? 0.197 6.594 11.301 1.00 86.62 195 VAL A CA 1
ATOM 1555 C C . VAL A 1 195 ? 0.230 5.085 11.116 1.00 86.62 195 VAL A C 1
ATOM 1557 O O . VAL A 1 195 ? 1.012 4.508 10.353 1.00 86.62 195 VAL A O 1
ATOM 1560 N N . VAL A 1 196 ? -0.736 4.452 11.768 1.00 88.44 196 VAL A N 1
ATOM 1561 C CA . VAL A 1 196 ? -1.129 3.064 11.581 1.00 88.44 196 VAL A CA 1
ATOM 1562 C C . VAL A 1 196 ? -2.519 3.026 10.980 1.00 88.44 196 VAL A C 1
ATOM 1564 O O . VAL A 1 196 ? -3.383 3.832 11.313 1.00 88.44 196 VAL A O 1
ATOM 1567 N N . CYS A 1 197 ? -2.732 2.043 10.116 1.00 88.31 197 CYS A N 1
ATOM 1568 C CA . CYS A 1 197 ? -4.029 1.705 9.569 1.00 88.31 197 CYS A CA 1
ATOM 1569 C C . CYS A 1 197 ? -4.415 0.296 10.017 1.00 88.31 197 CYS A C 1
ATOM 1571 O O . CYS A 1 197 ? -3.598 -0.627 9.961 1.00 88.31 197 CYS A O 1
ATOM 1573 N N . ILE A 1 198 ? -5.680 0.113 10.379 1.00 89.06 198 ILE A N 1
ATOM 1574 C CA . ILE A 1 198 ? -6.287 -1.205 10.534 1.00 89.06 198 ILE A CA 1
ATOM 1575 C C . ILE A 1 198 ? -7.393 -1.421 9.508 1.00 89.06 198 ILE A C 1
ATOM 1577 O O . ILE A 1 198 ? -8.114 -0.496 9.136 1.00 89.06 198 ILE A O 1
ATOM 1581 N N . THR A 1 199 ? -7.527 -2.664 9.064 1.00 84.88 199 THR A N 1
ATOM 1582 C CA . THR A 1 199 ? -8.552 -3.120 8.112 1.00 84.88 199 THR A CA 1
ATOM 1583 C C . THR A 1 199 ? -9.239 -4.375 8.649 1.00 84.88 199 THR A C 1
ATOM 1585 O O . THR A 1 199 ? -8.602 -5.102 9.413 1.00 84.88 199 THR A O 1
ATOM 1588 N N . PRO A 1 200 ? -10.509 -4.644 8.305 1.00 77.75 200 PRO A N 1
ATOM 1589 C CA . PRO A 1 200 ? -11.231 -5.815 8.796 1.00 77.75 200 PRO A CA 1
ATOM 1590 C C . PRO A 1 200 ? -10.726 -7.105 8.134 1.00 77.75 200 PRO A C 1
ATOM 1592 O O . PRO A 1 200 ? -10.644 -7.149 6.912 1.00 77.75 200 PRO A O 1
ATOM 1595 N N . GLY A 1 201 ? -10.466 -8.150 8.935 1.00 59.28 201 GLY A N 1
ATOM 1596 C CA . GLY A 1 201 ? -10.335 -9.551 8.493 1.00 59.28 201 GLY A CA 1
ATOM 1597 C C . GLY A 1 201 ? -9.257 -9.882 7.444 1.00 59.28 201 GLY A C 1
ATOM 1598 O O . GLY A 1 201 ? -8.655 -9.021 6.824 1.00 59.28 201 GLY A O 1
ATOM 1599 N N . ILE A 1 202 ? -8.949 -11.170 7.271 1.00 47.59 202 ILE A N 1
ATOM 1600 C CA . ILE A 1 202 ? -7.806 -11.680 6.484 1.00 47.59 202 ILE A CA 1
ATOM 1601 C C . ILE A 1 202 ? -7.749 -11.096 5.061 1.00 47.59 202 ILE A C 1
ATOM 1603 O O . ILE A 1 202 ? -8.645 -11.316 4.246 1.00 47.59 202 ILE A O 1
ATOM 1607 N N . LEU A 1 203 ? -6.613 -10.472 4.722 1.00 41.16 203 LEU A N 1
ATOM 1608 C CA . LEU A 1 203 ? -6.248 -10.133 3.349 1.00 41.16 203 LEU A CA 1
ATOM 1609 C C . LEU A 1 203 ? -6.054 -11.412 2.515 1.00 41.16 203 LEU A C 1
ATOM 1611 O O . LEU A 1 203 ? -4.936 -11.876 2.306 1.00 41.16 203 LEU A O 1
ATOM 1615 N N . VAL A 1 204 ? -7.133 -11.983 1.984 1.00 37.25 204 VAL A N 1
ATOM 1616 C CA . VAL A 1 204 ? -7.045 -12.976 0.906 1.00 37.25 204 VAL A CA 1
ATOM 1617 C C . VAL A 1 204 ? -7.086 -12.226 -0.422 1.00 37.25 204 VAL A C 1
ATOM 1619 O O . VAL A 1 204 ? -8.073 -12.262 -1.153 1.00 37.25 204 VAL A O 1
ATOM 1622 N N . LEU A 1 205 ? -6.012 -11.502 -0.752 1.00 36.69 205 LEU A N 1
ATOM 1623 C CA . LEU A 1 205 ? -5.815 -11.029 -2.122 1.00 36.69 205 LEU A CA 1
ATOM 1624 C C . LEU A 1 205 ? -5.186 -12.165 -2.940 1.00 36.69 205 LEU A C 1
ATOM 1626 O O . LEU A 1 205 ? -4.000 -12.145 -3.261 1.00 36.69 205 LEU A O 1
ATOM 1630 N N . VAL A 1 206 ? -5.975 -13.188 -3.279 1.00 33.69 206 VAL A N 1
ATOM 1631 C CA . VAL A 1 206 ? -5.559 -14.107 -4.343 1.00 33.69 206 VAL A CA 1
ATOM 1632 C C . VAL A 1 206 ? -5.837 -13.397 -5.660 1.00 33.69 206 VAL A C 1
ATOM 1634 O O . VAL A 1 206 ? -6.972 -13.363 -6.132 1.00 33.69 206 VAL A O 1
ATOM 1637 N N . LEU A 1 207 ? -4.796 -12.803 -6.247 1.00 33.06 207 LEU A N 1
ATOM 1638 C CA . LEU A 1 207 ? -4.814 -12.326 -7.628 1.00 33.06 207 LEU A CA 1
ATOM 1639 C C . LEU A 1 207 ? -5.017 -13.533 -8.562 1.00 33.06 207 LEU A C 1
ATOM 1641 O O . LEU A 1 207 ? -4.065 -14.133 -9.061 1.00 33.06 207 LEU A O 1
ATOM 1645 N N . TYR A 1 208 ? -6.275 -13.924 -8.773 1.00 30.61 208 TYR A N 1
ATOM 1646 C CA . TYR A 1 208 ? -6.654 -14.900 -9.787 1.00 30.61 208 TYR A CA 1
ATOM 1647 C C . TYR A 1 208 ? -6.619 -14.229 -11.161 1.00 30.61 208 TYR A C 1
ATOM 1649 O O . TYR A 1 208 ? -7.452 -13.396 -11.511 1.00 30.61 208 TYR A O 1
ATOM 1657 N N . VAL A 1 209 ? -5.620 -14.607 -11.953 1.00 32.03 209 VAL A N 1
ATOM 1658 C CA . VAL A 1 209 ? -5.420 -14.144 -13.327 1.00 32.03 209 VAL A CA 1
ATOM 1659 C C . VAL A 1 209 ? -6.308 -14.953 -14.282 1.00 32.03 209 VAL A C 1
ATOM 1661 O O . VAL A 1 209 ? -5.929 -16.069 -14.610 1.00 32.03 209 VAL A O 1
ATOM 1664 N N . HIS A 1 210 ? -7.466 -14.408 -14.698 1.00 29.98 210 HIS A N 1
ATOM 1665 C CA . HIS A 1 210 ? -8.174 -14.487 -16.013 1.00 29.98 210 HIS A CA 1
ATOM 1666 C C . HIS A 1 210 ? -9.638 -14.024 -15.793 1.00 29.98 210 HIS A C 1
ATOM 1668 O O . HIS A 1 210 ? -10.279 -14.494 -14.863 1.00 29.98 210 HIS A O 1
ATOM 1674 N N . CYS A 1 211 ? -10.202 -13.037 -16.503 1.00 26.09 211 CYS A N 1
ATOM 1675 C CA . CYS A 1 211 ? -10.886 -13.175 -17.805 1.00 26.09 211 CYS A CA 1
ATOM 1676 C C . CYS A 1 211 ? -11.486 -11.804 -18.234 1.00 26.09 211 CYS A C 1
ATOM 1678 O O . CYS A 1 211 ? -11.237 -10.798 -17.577 1.00 26.09 211 CYS A O 1
ATOM 1680 N N . GLY A 1 212 ? -12.187 -11.728 -19.377 1.00 31.45 212 GLY A N 1
ATOM 1681 C CA . GLY A 1 212 ? -12.947 -10.543 -19.840 1.00 31.45 212 GLY A CA 1
ATOM 1682 C C . GLY A 1 212 ? -14.172 -10.197 -18.968 1.00 31.45 212 GLY A C 1
ATOM 1683 O O . GLY A 1 212 ? -14.226 -10.639 -17.827 1.00 31.45 212 GLY A O 1
ATOM 1684 N N . ASN A 1 213 ? -15.123 -9.409 -19.503 1.00 34.25 213 ASN A N 1
ATOM 1685 C CA . ASN A 1 213 ? -16.319 -8.892 -18.801 1.00 34.25 213 ASN A CA 1
ATOM 1686 C C . ASN A 1 213 ? -16.897 -9.906 -17.785 1.00 34.25 213 ASN A C 1
ATOM 1688 O O . ASN A 1 213 ? -17.202 -11.048 -18.141 1.00 34.25 213 ASN A O 1
ATOM 1692 N N . ILE A 1 214 ? -16.999 -9.488 -16.518 1.00 36.00 214 ILE A N 1
ATOM 1693 C CA . ILE A 1 214 ? -17.150 -10.363 -15.344 1.00 36.00 214 ILE A CA 1
ATOM 1694 C C . ILE A 1 214 ? -18.474 -11.140 -15.308 1.00 36.00 214 ILE A C 1
ATOM 1696 O O . ILE A 1 214 ? -18.541 -12.197 -14.684 1.00 36.00 214 ILE A O 1
ATOM 1700 N N . ALA A 1 215 ? -19.490 -10.695 -16.056 1.00 31.23 215 ALA A N 1
ATOM 1701 C CA . ALA A 1 215 ? -20.734 -11.445 -16.257 1.00 31.23 215 ALA A CA 1
ATOM 1702 C C . ALA A 1 215 ? -20.512 -12.828 -16.913 1.00 31.23 215 ALA A C 1
ATOM 1704 O O . ALA A 1 215 ? -21.362 -13.705 -16.798 1.00 31.23 215 ALA A O 1
ATOM 1705 N N . ASN A 1 216 ? -19.355 -13.034 -17.556 1.00 34.25 216 ASN A N 1
ATOM 1706 C CA . ASN A 1 216 ? -18.938 -14.288 -18.186 1.00 34.25 216 ASN A CA 1
ATOM 1707 C C . ASN A 1 216 ? -17.688 -14.898 -17.515 1.00 34.25 216 ASN A C 1
ATOM 1709 O O . ASN A 1 216 ? -16.900 -15.577 -18.179 1.00 34.25 216 ASN A O 1
ATOM 1713 N N . PHE A 1 217 ? -17.450 -14.629 -16.224 1.00 34.59 217 PHE A N 1
ATOM 1714 C CA . PHE A 1 217 ? -16.290 -15.164 -15.509 1.00 34.59 217 PHE A CA 1
ATOM 1715 C C . PHE A 1 217 ? -16.285 -16.699 -15.515 1.00 34.59 217 PHE A C 1
ATOM 1717 O O . PHE A 1 217 ? -17.082 -17.358 -14.850 1.00 34.59 217 PHE A O 1
ATOM 1724 N N . VAL A 1 218 ? -15.314 -17.263 -16.232 1.00 36.91 218 VAL A N 1
ATOM 1725 C CA . VAL A 1 218 ? -14.907 -18.659 -16.091 1.00 36.91 218 VAL A CA 1
ATOM 1726 C C . VAL A 1 218 ? -13.624 -18.660 -15.280 1.00 36.91 218 VAL A C 1
ATOM 1728 O O . VAL A 1 218 ? -12.613 -18.101 -15.716 1.00 36.91 218 VAL A O 1
ATOM 1731 N N . LYS A 1 219 ? -13.679 -19.281 -14.096 1.00 36.69 219 LYS A N 1
ATOM 1732 C CA . LYS A 1 219 ? -12.519 -19.513 -13.232 1.00 36.69 219 LYS A CA 1
ATOM 1733 C C . LYS A 1 219 ? -11.353 -20.028 -14.090 1.00 36.69 219 LYS A C 1
ATOM 1735 O O . LYS A 1 219 ? -11.538 -21.029 -14.785 1.00 36.69 219 LYS A O 1
ATOM 1740 N N . PRO A 1 220 ? -10.164 -19.394 -14.048 1.00 40.66 220 PRO A N 1
ATOM 1741 C CA . PRO A 1 220 ? -8.993 -19.948 -14.707 1.00 40.66 220 PRO A CA 1
ATOM 1742 C C . PRO A 1 220 ? -8.783 -21.364 -14.172 1.00 40.66 220 PRO A C 1
ATOM 1744 O O . PRO A 1 220 ? -8.640 -21.562 -12.964 1.00 40.66 220 PRO A O 1
ATOM 1747 N N . ASN A 1 221 ? -8.765 -22.357 -15.058 1.00 45.53 221 ASN A N 1
ATOM 1748 C CA . ASN A 1 221 ? -8.496 -23.740 -14.655 1.00 45.53 221 ASN A CA 1
ATOM 1749 C C . ASN A 1 221 ? -7.039 -23.929 -14.194 1.00 45.53 221 ASN A C 1
ATOM 1751 O O . ASN A 1 221 ? -6.694 -24.980 -13.660 1.00 45.53 221 ASN A O 1
ATOM 1755 N N . THR A 1 222 ? -6.185 -22.918 -14.390 1.00 45.25 222 THR A N 1
ATOM 1756 C CA . THR A 1 222 ? -4.765 -22.930 -14.039 1.00 45.25 222 THR A CA 1
ATOM 1757 C C . THR A 1 222 ? -4.418 -21.787 -13.077 1.00 45.25 222 THR A C 1
ATOM 1759 O O . THR A 1 222 ? -4.707 -20.631 -13.396 1.00 45.25 222 THR A O 1
ATOM 1762 N N . PRO A 1 223 ? -3.784 -22.070 -11.925 1.00 49.84 223 PRO A N 1
ATOM 1763 C CA . PRO A 1 223 ? -3.317 -21.047 -10.990 1.00 49.84 223 PRO A CA 1
ATOM 1764 C C . PRO A 1 223 ? -2.201 -20.168 -11.596 1.00 49.84 223 PRO A C 1
ATOM 1766 O O . PRO A 1 223 ? -1.531 -20.592 -12.544 1.00 49.84 223 PRO A O 1
ATOM 1769 N N . PRO A 1 224 ? -1.984 -18.942 -11.074 1.00 60.72 224 PRO A N 1
ATOM 1770 C CA . PRO A 1 224 ? -0.893 -18.075 -11.518 1.00 60.72 224 PRO A CA 1
ATOM 1771 C C . PRO A 1 224 ? 0.471 -18.737 -11.288 1.00 60.72 224 PRO A C 1
ATOM 1773 O O . PRO A 1 224 ? 0.680 -19.425 -10.298 1.00 60.72 224 PRO A O 1
ATOM 1776 N N . LYS A 1 225 ? 1.424 -18.515 -12.201 1.00 70.56 225 LYS A N 1
ATOM 1777 C CA . LYS A 1 225 ? 2.743 -19.167 -12.135 1.00 70.56 225 LYS A CA 1
ATOM 1778 C C . LYS A 1 225 ? 3.720 -18.483 -11.175 1.00 70.56 225 LYS A C 1
ATOM 1780 O O . LYS A 1 225 ? 4.569 -19.163 -10.609 1.00 70.56 225 LYS A O 1
ATOM 1785 N N . TYR A 1 226 ? 3.620 -17.165 -11.004 1.00 67.56 226 TYR A N 1
ATOM 1786 C CA . TYR A 1 226 ? 4.539 -16.371 -10.187 1.00 67.56 226 TYR A CA 1
ATOM 1787 C C . TYR A 1 226 ? 3.778 -15.434 -9.252 1.00 67.56 226 TYR A C 1
ATOM 1789 O O . TYR A 1 226 ? 2.705 -14.949 -9.613 1.00 67.56 226 TYR A O 1
ATOM 1797 N N . PHE A 1 227 ? 4.357 -15.156 -8.086 1.00 73.62 227 PHE A N 1
ATOM 1798 C CA . PHE A 1 227 ? 3.818 -14.216 -7.107 1.00 73.62 227 PHE A CA 1
ATOM 1799 C C . PHE A 1 227 ? 4.957 -13.368 -6.531 1.00 73.62 227 PHE A C 1
ATOM 1801 O O . PHE A 1 227 ? 5.827 -13.887 -5.838 1.00 73.62 227 PHE A O 1
ATOM 1808 N N . ALA A 1 228 ? 4.993 -12.081 -6.873 1.00 74.50 228 ALA A N 1
ATOM 1809 C CA . ALA A 1 228 ? 6.022 -11.158 -6.404 1.00 74.50 228 ALA A CA 1
ATOM 1810 C C . ALA A 1 228 ? 5.683 -10.648 -4.997 1.00 74.50 228 ALA A C 1
ATOM 1812 O O . ALA A 1 228 ? 4.540 -10.270 -4.742 1.00 74.50 228 ALA A O 1
ATOM 1813 N N . ILE A 1 229 ? 6.667 -10.652 -4.101 1.00 73.06 229 ILE A N 1
ATOM 1814 C CA . ILE A 1 229 ? 6.498 -10.324 -2.686 1.00 73.06 229 ILE A CA 1
ATOM 1815 C C . ILE A 1 229 ? 7.551 -9.294 -2.309 1.00 73.06 229 ILE A C 1
ATOM 1817 O O . ILE A 1 229 ? 8.747 -9.574 -2.389 1.00 73.06 229 ILE A O 1
ATOM 1821 N N . ASP A 1 230 ? 7.101 -8.118 -1.888 1.00 78.00 230 ASP A N 1
ATOM 1822 C CA . ASP A 1 230 ? 7.984 -7.156 -1.242 1.00 78.00 230 ASP A CA 1
ATOM 1823 C C . ASP A 1 230 ? 8.570 -7.743 0.058 1.00 78.00 230 ASP A C 1
ATOM 1825 O O . ASP A 1 230 ? 7.912 -8.522 0.753 1.00 78.00 230 ASP A O 1
ATOM 1829 N N . VAL A 1 231 ? 9.819 -7.412 0.386 1.00 74.31 231 VAL A N 1
ATOM 1830 C CA . VAL A 1 231 ? 10.479 -7.969 1.575 1.00 74.31 231 VAL A CA 1
ATOM 1831 C C . VAL A 1 231 ? 10.251 -7.103 2.802 1.00 74.31 231 VAL A C 1
ATOM 1833 O O . VAL A 1 231 ? 9.730 -7.592 3.800 1.00 74.31 231 VAL A O 1
ATOM 1836 N N . ASP A 1 232 ? 10.684 -5.850 2.759 1.00 72.19 232 ASP A N 1
ATOM 1837 C CA . ASP A 1 232 ? 10.850 -5.014 3.945 1.00 72.19 232 ASP A CA 1
ATOM 1838 C C . ASP A 1 232 ? 9.511 -4.429 4.406 1.00 72.19 232 ASP A C 1
ATOM 1840 O O . ASP A 1 232 ? 8.934 -3.579 3.741 1.00 72.19 232 ASP A O 1
ATOM 1844 N N . GLY A 1 233 ? 9.005 -4.879 5.558 1.00 58.34 233 GLY A N 1
ATOM 1845 C CA . GLY A 1 233 ? 7.700 -4.441 6.068 1.00 58.34 233 GLY A CA 1
ATOM 1846 C C . GLY A 1 233 ? 6.507 -5.166 5.432 1.00 58.34 233 GLY A C 1
ATOM 1847 O O . GLY A 1 233 ? 5.371 -4.940 5.849 1.00 58.34 233 GLY A O 1
ATOM 1848 N N . THR A 1 234 ? 6.763 -6.067 4.476 1.00 70.31 234 THR A N 1
ATOM 1849 C CA . THR A 1 234 ? 5.751 -6.919 3.835 1.00 70.31 234 THR A CA 1
ATOM 1850 C C . THR A 1 234 ? 5.988 -8.390 4.168 1.00 70.31 234 THR A C 1
ATOM 1852 O O . THR A 1 234 ? 5.280 -8.941 5.009 1.00 70.31 234 THR A O 1
ATOM 1855 N N . PHE A 1 235 ? 6.974 -9.049 3.543 1.00 75.69 235 PHE A N 1
ATOM 1856 C CA . PHE A 1 235 ? 7.299 -10.444 3.855 1.00 75.69 235 PHE A CA 1
ATOM 1857 C C . PHE A 1 235 ? 7.992 -10.570 5.212 1.00 75.69 235 PHE A C 1
ATOM 1859 O O . PHE A 1 235 ? 7.564 -11.358 6.052 1.00 75.69 235 PHE A O 1
ATOM 1866 N N . TYR A 1 236 ? 9.046 -9.786 5.431 1.00 77.88 236 TYR A N 1
ATOM 1867 C CA . TYR A 1 236 ? 9.769 -9.726 6.691 1.00 77.88 236 TYR A CA 1
ATOM 1868 C C . TYR A 1 236 ? 9.257 -8.571 7.547 1.00 77.88 236 TYR A C 1
ATOM 1870 O O . TYR A 1 236 ? 9.198 -7.422 7.105 1.00 77.88 236 TYR A O 1
ATOM 1878 N N . VAL A 1 237 ? 8.952 -8.887 8.802 1.00 70.75 237 VAL A N 1
ATOM 1879 C CA . VAL A 1 237 ? 8.580 -7.936 9.850 1.00 70.75 237 VAL A CA 1
ATOM 1880 C C . VAL A 1 237 ? 9.228 -8.375 11.162 1.00 70.75 237 VAL A C 1
ATOM 1882 O O . VAL A 1 237 ? 9.420 -9.569 11.381 1.00 70.75 237 VAL A O 1
ATOM 1885 N N . GLU A 1 238 ? 9.556 -7.432 12.048 1.00 77.62 238 GLU A N 1
ATOM 1886 C CA . GLU A 1 238 ? 10.234 -7.745 13.321 1.00 77.62 238 GLU A CA 1
ATOM 1887 C C . GLU A 1 238 ? 9.364 -8.577 14.276 1.00 77.62 238 GLU A C 1
ATOM 1889 O O . GLU A 1 238 ? 9.876 -9.337 15.096 1.00 77.62 238 GLU A O 1
ATOM 1894 N N . ASN A 1 239 ? 8.038 -8.471 14.156 1.00 76.31 239 ASN A N 1
ATOM 1895 C CA . ASN A 1 239 ? 7.116 -9.282 14.937 1.00 76.31 239 ASN A CA 1
ATOM 1896 C C . ASN A 1 239 ? 7.155 -10.745 14.465 1.00 76.31 239 ASN A C 1
ATOM 1898 O O . ASN A 1 239 ? 6.598 -11.089 13.420 1.00 76.31 239 ASN A O 1
ATOM 1902 N N . GLU A 1 240 ? 7.754 -11.617 15.277 1.00 80.19 240 GLU A N 1
ATOM 1903 C CA . GLU A 1 240 ? 7.975 -13.029 14.948 1.00 80.19 240 GLU A CA 1
ATOM 1904 C C . GLU A 1 240 ? 6.680 -13.791 14.612 1.00 80.19 240 GLU A C 1
ATOM 1906 O O . GLU A 1 240 ? 6.665 -14.627 13.708 1.00 80.19 240 GLU A O 1
ATOM 1911 N N . SER A 1 241 ? 5.570 -13.478 15.287 1.00 65.19 241 SER A N 1
ATOM 1912 C CA . SER A 1 241 ? 4.272 -14.117 15.030 1.00 65.19 241 SER A CA 1
ATOM 1913 C C . SER A 1 241 ? 3.737 -13.768 13.640 1.00 65.19 241 SER A C 1
ATOM 1915 O O . SER A 1 241 ? 3.263 -14.642 12.911 1.00 65.19 241 SER A O 1
ATOM 1917 N N . ILE A 1 242 ? 3.856 -12.500 13.233 1.00 59.91 242 ILE A N 1
ATOM 1918 C CA . ILE A 1 242 ? 3.446 -12.057 11.894 1.00 59.91 242 ILE A CA 1
ATOM 1919 C C . ILE A 1 242 ? 4.401 -12.623 10.840 1.00 59.91 242 ILE A C 1
ATOM 1921 O O . ILE A 1 242 ? 3.946 -13.146 9.823 1.00 59.91 242 ILE A O 1
ATOM 1925 N N . PHE A 1 243 ? 5.711 -12.611 11.102 1.00 76.12 243 PHE A N 1
ATOM 1926 C CA . PHE A 1 243 ? 6.684 -13.192 10.181 1.00 76.12 243 PHE A CA 1
ATOM 1927 C C . PHE A 1 243 ? 6.429 -14.687 9.952 1.00 76.12 243 PHE A C 1
ATOM 1929 O O . PHE A 1 243 ? 6.444 -15.145 8.810 1.00 76.12 243 PHE A O 1
ATOM 1936 N N . ARG A 1 244 ? 6.080 -15.447 10.999 1.00 74.62 244 ARG A N 1
ATOM 1937 C CA . ARG A 1 244 ? 5.706 -16.862 10.867 1.00 74.62 244 ARG A CA 1
ATOM 1938 C C . ARG A 1 244 ? 4.499 -17.058 9.945 1.00 74.62 244 ARG A C 1
ATOM 1940 O O . ARG A 1 244 ? 4.554 -17.915 9.069 1.00 74.62 244 ARG A O 1
ATOM 1947 N N . LYS A 1 245 ? 3.456 -16.228 10.072 1.00 64.94 245 LYS A N 1
ATOM 1948 C CA . LYS A 1 245 ? 2.294 -16.266 9.162 1.00 64.94 245 LYS A CA 1
ATOM 1949 C C . LYS A 1 245 ? 2.695 -15.995 7.707 1.00 64.94 245 LYS A C 1
ATOM 1951 O O . LYS A 1 245 ? 2.189 -16.649 6.798 1.00 64.94 245 LYS A O 1
ATOM 1956 N N . ASN A 1 246 ? 3.623 -15.066 7.479 1.00 73.31 246 ASN A N 1
ATOM 1957 C CA . ASN A 1 246 ? 4.129 -14.767 6.139 1.00 73.31 246 ASN A CA 1
ATOM 1958 C C . ASN A 1 246 ? 4.919 -15.946 5.550 1.00 73.31 246 ASN A C 1
ATOM 1960 O O . ASN A 1 246 ? 4.775 -16.253 4.365 1.00 73.31 246 ASN A O 1
ATOM 1964 N N . VAL A 1 247 ? 5.703 -16.648 6.374 1.00 78.12 247 VAL A N 1
ATOM 1965 C CA . VAL A 1 247 ? 6.383 -17.896 5.988 1.00 78.12 247 VAL A CA 1
ATOM 1966 C C . VAL A 1 247 ? 5.372 -18.981 5.606 1.00 78.12 247 VAL A C 1
ATOM 1968 O O . VAL A 1 247 ? 5.537 -19.626 4.570 1.00 78.12 247 VAL A O 1
ATOM 1971 N N . ASP A 1 248 ? 4.292 -19.143 6.372 1.00 72.75 248 ASP A N 1
ATOM 1972 C CA . ASP A 1 248 ? 3.229 -20.104 6.049 1.00 72.75 248 ASP A CA 1
ATOM 1973 C C . ASP A 1 248 ? 2.527 -19.755 4.725 1.00 72.75 248 ASP A C 1
ATOM 1975 O O . ASP A 1 248 ? 2.261 -20.636 3.903 1.00 72.75 248 ASP A O 1
ATOM 1979 N N . ALA A 1 249 ? 2.291 -18.467 4.459 1.00 68.62 249 ALA A N 1
ATOM 1980 C CA . ALA A 1 249 ? 1.752 -18.005 3.181 1.00 68.62 249 ALA A CA 1
ATOM 1981 C C . ALA A 1 249 ? 2.714 -18.289 2.012 1.00 68.62 249 ALA A C 1
ATOM 1983 O O . ALA A 1 249 ? 2.286 -18.753 0.953 1.00 68.62 249 ALA A O 1
ATOM 1984 N N . PHE A 1 250 ? 4.019 -18.077 2.205 1.00 81.88 250 PHE A N 1
ATOM 1985 C CA . PHE A 1 250 ? 5.047 -18.411 1.216 1.00 81.88 250 PHE A CA 1
ATOM 1986 C C . PHE A 1 250 ? 5.061 -19.912 0.903 1.00 81.88 250 PHE A C 1
ATOM 1988 O O . PHE A 1 250 ? 5.108 -20.313 -0.264 1.00 81.88 250 PHE A O 1
ATOM 1995 N N . LYS A 1 251 ? 4.954 -20.751 1.938 1.00 80.31 251 LYS A N 1
ATOM 1996 C CA . LYS A 1 251 ? 4.848 -22.204 1.797 1.00 80.31 251 LYS A CA 1
ATOM 1997 C C . LYS A 1 251 ? 3.610 -22.598 0.993 1.00 80.31 251 LYS A C 1
ATOM 1999 O O . LYS A 1 251 ? 3.718 -23.380 0.048 1.00 80.31 251 LYS A O 1
ATOM 2004 N N . LEU A 1 252 ? 2.459 -22.003 1.307 1.00 73.69 252 LEU A N 1
ATOM 2005 C CA . LEU A 1 252 ? 1.208 -22.248 0.594 1.00 73.69 252 LEU A CA 1
ATOM 2006 C C . LEU A 1 252 ? 1.322 -21.909 -0.900 1.00 73.69 252 LEU A C 1
ATOM 2008 O O . LEU A 1 252 ? 0.800 -22.651 -1.731 1.00 73.69 252 LEU A O 1
ATOM 2012 N N . LEU A 1 253 ? 2.029 -20.833 -1.269 1.00 74.81 253 LEU A N 1
ATOM 2013 C CA . LEU A 1 253 ? 2.289 -20.512 -2.679 1.00 74.81 253 LEU A CA 1
ATOM 2014 C C . LEU A 1 253 ? 3.027 -21.663 -3.376 1.00 74.81 253 LEU A C 1
ATOM 2016 O O . LEU A 1 253 ? 2.558 -22.142 -4.413 1.00 74.81 253 LEU A O 1
ATOM 2020 N N . LYS A 1 254 ? 4.110 -22.173 -2.771 1.00 78.94 254 LYS A N 1
ATOM 2021 C CA . LYS A 1 254 ? 4.864 -23.317 -3.315 1.00 78.94 254 LYS A CA 1
ATOM 2022 C C . LYS A 1 254 ? 3.991 -24.571 -3.435 1.00 78.94 254 LYS A C 1
ATOM 2024 O O . LYS A 1 254 ? 3.997 -25.211 -4.485 1.00 78.94 254 LYS A O 1
ATOM 2029 N N . GLU A 1 255 ? 3.192 -24.891 -2.416 1.00 81.31 255 GLU A N 1
ATOM 2030 C CA . GLU A 1 255 ? 2.260 -26.034 -2.424 1.00 81.31 255 GLU A CA 1
ATOM 2031 C C . GLU A 1 255 ? 1.195 -25.930 -3.527 1.00 81.31 255 GLU A C 1
ATOM 2033 O O . GLU A 1 255 ? 0.752 -26.939 -4.077 1.00 81.31 255 GLU A O 1
ATOM 2038 N N . LYS A 1 256 ? 0.795 -24.706 -3.889 1.00 73.81 256 LYS A N 1
ATOM 2039 C CA . LYS A 1 256 ? -0.131 -24.432 -4.998 1.00 73.81 256 LYS A CA 1
ATOM 2040 C C . LYS A 1 256 ? 0.556 -24.333 -6.360 1.00 73.81 256 LYS A C 1
ATOM 2042 O O . LYS A 1 256 ? -0.098 -23.959 -7.333 1.00 73.81 256 LYS A O 1
ATOM 2047 N N . ASN A 1 257 ? 1.836 -24.700 -6.449 1.00 76.94 257 ASN A N 1
ATOM 2048 C CA . ASN A 1 257 ? 2.653 -24.605 -7.658 1.00 76.94 257 ASN A CA 1
ATOM 2049 C C . ASN A 1 257 ? 2.750 -23.164 -8.204 1.00 76.94 257 ASN A C 1
ATOM 2051 O O . ASN A 1 257 ? 2.856 -22.941 -9.411 1.00 76.94 257 ASN A O 1
ATOM 2055 N N . ILE A 1 258 ? 2.698 -22.186 -7.297 1.00 75.69 258 ILE A N 1
ATOM 2056 C CA . ILE A 1 258 ? 2.929 -20.767 -7.558 1.00 75.69 258 ILE A CA 1
ATOM 2057 C C . ILE A 1 258 ? 4.355 -20.470 -7.101 1.00 75.69 258 ILE A C 1
ATOM 2059 O O . ILE A 1 258 ? 4.730 -20.783 -5.975 1.00 75.69 258 ILE A O 1
ATOM 2063 N N . THR A 1 259 ? 5.174 -19.884 -7.969 1.00 80.25 259 THR A N 1
ATOM 2064 C CA . THR A 1 259 ? 6.567 -19.553 -7.650 1.00 80.25 259 THR A CA 1
ATOM 2065 C C . THR A 1 259 ? 6.632 -18.176 -6.982 1.00 80.25 259 THR A C 1
ATOM 2067 O O . THR A 1 259 ? 6.440 -17.171 -7.676 1.00 80.25 259 THR A O 1
ATOM 2070 N N . PRO A 1 260 ? 6.892 -18.082 -5.667 1.00 80.00 260 PRO A N 1
ATOM 2071 C CA . PRO A 1 260 ? 7.136 -16.795 -5.034 1.00 80.00 260 PRO A CA 1
ATOM 2072 C C . PRO A 1 260 ? 8.457 -16.187 -5.532 1.00 80.00 260 PRO A C 1
ATOM 2074 O O . PRO A 1 260 ? 9.437 -16.898 -5.753 1.00 80.00 260 PRO A O 1
ATOM 2077 N N . ILE A 1 261 ? 8.469 -14.868 -5.717 1.00 83.75 261 ILE A N 1
ATOM 2078 C CA . ILE A 1 261 ? 9.633 -14.073 -6.121 1.00 83.75 261 ILE A CA 1
ATOM 2079 C C . ILE A 1 261 ? 9.807 -12.973 -5.078 1.00 83.75 261 ILE A C 1
ATOM 2081 O O . ILE A 1 261 ? 8.877 -12.197 -4.870 1.00 83.75 261 ILE A O 1
ATOM 2085 N N . LEU A 1 262 ? 10.974 -12.871 -4.440 1.00 83.69 262 LEU A N 1
ATOM 2086 C CA . LEU A 1 262 ? 11.240 -11.739 -3.544 1.00 83.69 262 LEU A CA 1
ATOM 2087 C C . LEU A 1 262 ? 11.605 -10.486 -4.348 1.00 83.69 262 LEU A C 1
ATOM 2089 O O . LEU A 1 262 ? 12.398 -10.558 -5.288 1.00 83.69 262 LEU A O 1
ATOM 2093 N N . CYS A 1 263 ? 11.047 -9.345 -3.959 1.00 78.12 263 CYS A N 1
ATOM 2094 C CA . CYS A 1 263 ? 11.298 -8.030 -4.537 1.00 78.12 263 CYS A CA 1
ATOM 2095 C C . CYS A 1 263 ? 11.733 -7.072 -3.424 1.00 78.12 263 CYS A C 1
ATOM 2097 O O . CYS A 1 263 ? 11.026 -6.931 -2.437 1.00 78.12 263 CYS A O 1
ATOM 2099 N N . THR A 1 264 ? 12.909 -6.451 -3.522 1.00 75.12 264 THR A N 1
ATOM 2100 C CA . THR A 1 264 ? 13.408 -5.578 -2.442 1.00 75.12 264 THR A CA 1
ATOM 2101 C C . THR A 1 264 ? 14.476 -4.594 -2.911 1.00 75.12 264 THR A C 1
ATOM 2103 O O . THR A 1 264 ? 15.189 -4.813 -3.897 1.00 75.12 264 THR A O 1
ATOM 2106 N N . ALA A 1 265 ? 14.608 -3.501 -2.159 1.00 71.50 265 ALA A N 1
ATOM 2107 C CA . ALA A 1 265 ? 15.713 -2.555 -2.248 1.00 71.50 265 ALA A CA 1
ATOM 2108 C C . ALA A 1 265 ? 17.063 -3.161 -1.834 1.00 71.50 265 ALA A C 1
ATOM 2110 O O . ALA A 1 265 ? 18.111 -2.638 -2.202 1.00 71.50 265 ALA A O 1
ATOM 2111 N N . ARG A 1 266 ? 17.053 -4.255 -1.070 1.00 81.69 266 ARG A N 1
ATOM 2112 C CA . ARG A 1 266 ? 18.260 -4.925 -0.585 1.00 81.69 266 ARG A CA 1
ATOM 2113 C C . ARG A 1 266 ? 18.912 -5.782 -1.661 1.00 81.69 266 ARG A C 1
ATOM 2115 O O . ARG A 1 266 ? 18.250 -6.268 -2.577 1.00 81.69 266 ARG A O 1
ATOM 2122 N N . GLY A 1 267 ? 20.204 -6.045 -1.484 1.00 81.62 267 GLY A N 1
ATOM 2123 C CA . GLY A 1 267 ? 20.908 -7.081 -2.234 1.00 81.62 267 GLY A CA 1
ATOM 2124 C C . GLY A 1 267 ? 20.559 -8.496 -1.749 1.00 81.62 267 GLY A C 1
ATOM 2125 O O . GLY A 1 267 ? 20.152 -8.664 -0.597 1.00 81.62 267 GLY A O 1
ATOM 2126 N N . PRO A 1 268 ? 20.815 -9.547 -2.556 1.00 84.75 268 PRO A N 1
ATOM 2127 C CA . PRO A 1 268 ? 20.479 -10.928 -2.192 1.00 84.75 268 PRO A CA 1
ATOM 2128 C C . PRO A 1 268 ? 21.093 -11.382 -0.860 1.00 84.75 268 PRO A C 1
ATOM 2130 O O . PRO A 1 268 ? 20.445 -12.046 -0.057 1.00 84.75 268 PRO A O 1
ATOM 2133 N N . GLY A 1 269 ? 22.350 -11.004 -0.602 1.00 88.06 269 GLY A N 1
ATOM 2134 C CA . GLY A 1 269 ? 23.061 -11.350 0.632 1.00 88.06 269 GLY A CA 1
ATOM 2135 C C . GLY A 1 269 ? 22.403 -10.758 1.885 1.00 88.06 269 GLY A C 1
ATOM 2136 O O . GLY A 1 269 ? 22.034 -11.521 2.780 1.00 88.06 269 GLY A O 1
ATOM 2137 N N . PRO A 1 270 ? 22.232 -9.425 1.966 1.00 87.69 270 PRO A N 1
ATOM 2138 C CA . PRO A 1 270 ? 21.467 -8.791 3.036 1.00 87.69 270 PRO A CA 1
ATOM 2139 C C . PRO A 1 270 ? 20.049 -9.355 3.198 1.00 87.69 270 PRO A C 1
ATOM 2141 O O . PRO A 1 270 ? 19.647 -9.621 4.327 1.00 87.69 270 PRO A O 1
ATOM 2144 N N . THR A 1 271 ? 19.319 -9.618 2.107 1.00 88.38 271 THR A N 1
ATOM 2145 C CA . THR A 1 271 ? 17.976 -10.223 2.176 1.00 88.38 271 THR A CA 1
ATOM 2146 C C . THR A 1 271 ? 17.994 -11.605 2.825 1.00 88.38 271 THR A C 1
ATOM 2148 O O . THR A 1 271 ? 17.188 -11.857 3.713 1.00 88.38 271 THR A O 1
ATOM 2151 N N . ARG A 1 272 ? 18.930 -12.489 2.452 1.00 91.12 272 ARG A N 1
ATOM 2152 C CA . ARG A 1 272 ? 19.077 -13.816 3.085 1.00 91.12 272 ARG A CA 1
ATOM 2153 C C . ARG A 1 272 ? 19.370 -13.725 4.576 1.00 91.12 272 ARG A C 1
ATOM 2155 O O . ARG A 1 272 ? 18.824 -14.497 5.355 1.00 91.12 272 ARG A O 1
ATOM 2162 N N . LYS A 1 273 ? 20.239 -12.788 4.967 1.00 90.25 273 LYS A N 1
ATOM 2163 C CA . LYS A 1 273 ? 20.545 -12.542 6.382 1.00 90.25 273 LYS A CA 1
ATOM 2164 C C . LYS A 1 273 ? 19.308 -12.078 7.144 1.00 90.25 273 LYS A C 1
ATOM 2166 O O . LYS A 1 273 ? 19.120 -12.515 8.270 1.00 90.25 273 LYS A O 1
ATOM 2171 N N . LEU A 1 274 ? 18.490 -11.229 6.520 1.00 89.81 274 LEU A N 1
ATOM 2172 C CA . LEU A 1 274 ? 17.266 -10.696 7.109 1.00 89.81 274 LEU A CA 1
ATOM 2173 C C . LEU A 1 274 ? 16.223 -11.793 7.348 1.00 89.81 274 LEU A C 1
ATOM 2175 O O . LEU A 1 274 ? 15.737 -11.941 8.459 1.00 89.81 274 LEU A O 1
ATOM 2179 N N . ILE A 1 275 ? 15.908 -12.588 6.322 1.00 88.94 275 ILE A N 1
ATOM 2180 C CA . ILE A 1 275 ? 14.846 -13.607 6.409 1.00 88.94 275 ILE A CA 1
ATOM 2181 C C . ILE A 1 275 ? 15.282 -14.882 7.150 1.00 88.94 275 ILE A C 1
ATOM 2183 O O . ILE A 1 275 ? 14.436 -15.668 7.568 1.00 88.94 275 ILE A O 1
ATOM 2187 N N . GLY A 1 276 ? 16.589 -15.065 7.353 1.00 90.62 276 GLY A N 1
ATOM 2188 C CA . GLY A 1 276 ? 17.160 -16.086 8.228 1.00 90.62 276 GLY A CA 1
ATOM 2189 C C . GLY A 1 276 ? 17.368 -17.455 7.570 1.00 90.62 276 GLY A C 1
ATOM 2190 O O . GLY A 1 276 ? 16.607 -17.894 6.711 1.00 90.62 276 GLY A O 1
ATOM 2191 N N . SER A 1 277 ? 18.410 -18.167 8.013 1.00 87.62 277 SER A N 1
ATOM 2192 C CA . SER A 1 277 ? 18.792 -19.490 7.487 1.00 87.62 277 SER A CA 1
ATOM 2193 C C . SER A 1 277 ? 17.733 -20.566 7.705 1.00 87.62 277 SER A C 1
ATOM 2195 O O . SER A 1 277 ? 17.611 -21.465 6.878 1.00 87.62 277 SER A O 1
ATOM 2197 N N . GLN A 1 278 ? 16.955 -20.463 8.786 1.00 86.44 278 GLN A N 1
ATOM 2198 C CA . GLN A 1 278 ? 15.861 -21.389 9.053 1.00 86.44 278 GLN A CA 1
ATOM 2199 C C . GLN A 1 278 ? 14.804 -21.328 7.946 1.00 86.44 278 GLN A C 1
ATOM 2201 O O . GLN A 1 278 ? 14.464 -22.361 7.389 1.00 86.44 278 GLN A O 1
ATOM 2206 N N . PHE A 1 279 ? 14.342 -20.130 7.570 1.00 89.19 279 PHE A N 1
ATOM 2207 C CA . PHE A 1 279 ? 13.385 -19.973 6.474 1.00 89.19 279 PHE A CA 1
ATOM 2208 C C . PHE A 1 279 ? 13.936 -20.522 5.153 1.00 89.19 279 PHE A C 1
ATOM 2210 O O . PHE A 1 279 ? 13.245 -21.270 4.464 1.00 89.19 279 PHE A O 1
ATOM 2217 N N . LEU A 1 280 ? 15.181 -20.165 4.814 1.00 88.81 280 LEU A N 1
ATOM 2218 C CA . LEU A 1 280 ? 15.828 -20.603 3.572 1.00 88.81 280 LEU A CA 1
ATOM 2219 C C . LEU A 1 280 ? 15.881 -22.138 3.483 1.00 88.81 280 LEU A C 1
ATOM 2221 O O . LEU A 1 280 ? 15.551 -22.703 2.440 1.00 88.81 280 LEU A O 1
ATOM 2225 N N . GLY A 1 281 ? 16.241 -22.798 4.591 1.00 86.38 281 GLY A N 1
ATOM 2226 C CA . GLY A 1 281 ? 16.300 -24.255 4.692 1.00 86.38 281 GLY A CA 1
ATOM 2227 C C . GLY A 1 281 ? 14.921 -24.915 4.680 1.00 86.38 281 GLY A C 1
ATOM 2228 O O . GLY A 1 281 ? 14.684 -25.808 3.872 1.00 86.38 281 GLY A O 1
ATOM 2229 N N . ASP A 1 282 ? 13.997 -24.448 5.525 1.00 85.69 282 ASP A N 1
ATOM 2230 C CA . ASP A 1 282 ? 12.640 -25.002 5.645 1.00 85.69 282 ASP A CA 1
ATOM 2231 C C . ASP A 1 282 ? 11.878 -24.925 4.318 1.00 85.69 282 ASP A C 1
ATOM 2233 O O . ASP A 1 282 ? 11.059 -25.792 4.005 1.00 85.69 282 ASP A O 1
ATOM 2237 N N . MET A 1 283 ? 12.129 -23.870 3.539 1.00 85.94 283 MET A N 1
ATOM 2238 C CA . MET A 1 283 ? 11.463 -23.651 2.266 1.00 85.94 283 MET A CA 1
ATOM 2239 C C . MET A 1 283 ? 12.211 -24.217 1.070 1.00 85.94 283 MET A C 1
ATOM 2241 O O . MET A 1 283 ? 11.627 -24.153 -0.007 1.00 85.94 283 MET A O 1
ATOM 2245 N N . ASP A 1 284 ? 13.438 -24.733 1.192 1.00 86.69 284 ASP A N 1
ATOM 2246 C CA . ASP A 1 284 ? 14.301 -25.034 0.035 1.00 86.69 284 ASP A CA 1
ATOM 2247 C C . ASP A 1 284 ? 14.297 -23.850 -0.956 1.00 86.69 284 ASP A C 1
ATOM 2249 O O . ASP A 1 284 ? 13.789 -23.915 -2.085 1.00 86.69 284 ASP A O 1
ATOM 2253 N N . TYR A 1 285 ? 14.683 -22.682 -0.441 1.00 86.38 285 TYR A N 1
ATOM 2254 C CA . TYR A 1 285 ? 14.626 -21.414 -1.158 1.00 86.38 285 TYR A CA 1
ATOM 2255 C C . TYR A 1 285 ? 15.852 -20.572 -0.827 1.00 86.38 285 TYR A C 1
ATOM 2257 O O . TYR A 1 285 ? 15.942 -19.978 0.239 1.00 86.38 285 TYR A O 1
ATOM 2265 N N . GLU A 1 286 ? 16.766 -20.440 -1.783 1.00 87.19 286 GLU A N 1
ATOM 2266 C CA . GLU A 1 286 ? 18.030 -19.706 -1.623 1.00 87.19 286 GLU A CA 1
ATOM 2267 C C . GLU A 1 286 ? 17.887 -18.191 -1.849 1.00 87.19 286 GLU A C 1
ATOM 2269 O O . GLU A 1 286 ? 18.850 -17.489 -2.172 1.00 87.19 286 GLU A O 1
ATOM 2274 N N . GLY A 1 287 ? 16.675 -17.650 -1.713 1.00 85.56 287 GLY A N 1
ATOM 2275 C CA . GLY A 1 287 ? 16.403 -16.271 -2.104 1.00 85.56 287 GLY A CA 1
ATOM 2276 C C . GLY A 1 287 ? 16.364 -16.102 -3.620 1.00 85.56 287 GLY A C 1
ATOM 2277 O O . GLY A 1 287 ? 16.850 -15.095 -4.100 1.00 85.56 287 GLY A O 1
ATOM 2278 N N . TYR A 1 288 ? 15.876 -17.083 -4.379 1.00 86.38 288 TYR A N 1
ATOM 2279 C CA . TYR A 1 288 ? 15.825 -17.035 -5.842 1.00 86.38 288 TYR A CA 1
ATOM 2280 C C . TYR A 1 288 ? 14.642 -17.855 -6.388 1.00 86.38 288 TYR A C 1
ATOM 2282 O O . TYR A 1 288 ? 14.383 -18.938 -5.861 1.00 86.38 288 TYR A O 1
ATOM 2290 N N . PRO A 1 289 ? 13.941 -17.420 -7.458 1.00 84.75 289 PRO A N 1
ATOM 2291 C CA . PRO A 1 289 ? 14.169 -16.208 -8.259 1.00 84.75 289 PRO A CA 1
ATOM 2292 C C . PRO A 1 289 ? 13.868 -14.921 -7.480 1.00 84.75 289 PRO A C 1
ATOM 2294 O O . PRO A 1 289 ? 13.064 -14.924 -6.551 1.00 84.75 289 PRO A O 1
ATOM 2297 N N . GLY A 1 290 ? 14.479 -13.801 -7.870 1.00 79.94 290 GLY A N 1
ATOM 2298 C CA . GLY A 1 290 ? 14.271 -12.545 -7.146 1.00 79.94 290 GLY A CA 1
ATOM 2299 C C . GLY A 1 290 ? 14.725 -11.283 -7.872 1.00 79.94 290 GLY A C 1
ATOM 2300 O O . GLY A 1 290 ? 15.550 -11.327 -8.788 1.00 79.94 290 GLY A O 1
ATOM 2301 N N . VAL A 1 291 ? 14.158 -10.159 -7.438 1.00 77.31 291 VAL A N 1
ATOM 2302 C CA . VAL A 1 291 ? 14.394 -8.790 -7.906 1.00 77.31 291 VAL A CA 1
ATOM 2303 C C . VAL A 1 291 ? 14.995 -8.005 -6.736 1.00 77.31 291 VAL A C 1
ATOM 2305 O O . VAL A 1 291 ? 14.344 -7.809 -5.714 1.00 77.31 291 VAL A O 1
ATOM 2308 N N . TYR A 1 292 ? 16.239 -7.560 -6.876 1.00 78.56 292 TYR A N 1
ATOM 2309 C CA . TYR A 1 292 ? 17.030 -6.966 -5.794 1.00 78.56 292 TYR A CA 1
ATOM 2310 C C . TYR A 1 292 ? 17.547 -5.584 -6.182 1.00 78.56 292 TYR A C 1
ATOM 2312 O O . TYR A 1 292 ? 17.539 -5.216 -7.363 1.00 78.56 292 TYR A O 1
ATOM 2320 N N . ASN A 1 293 ? 18.034 -4.831 -5.196 1.00 71.25 293 ASN A N 1
ATOM 2321 C CA . ASN A 1 293 ? 18.579 -3.485 -5.382 1.00 71.25 293 ASN A CA 1
ATOM 2322 C C . ASN A 1 293 ? 17.613 -2.570 -6.154 1.00 71.25 293 ASN A C 1
ATOM 2324 O O . ASN A 1 293 ? 18.003 -1.948 -7.142 1.00 71.25 293 ASN A O 1
ATOM 2328 N N . ASN A 1 294 ? 16.333 -2.547 -5.766 1.00 67.75 294 ASN A N 1
ATOM 2329 C CA . ASN A 1 294 ? 15.282 -1.780 -6.454 1.00 67.75 294 ASN A CA 1
ATOM 2330 C C . ASN A 1 294 ? 15.123 -2.167 -7.936 1.00 67.75 294 ASN A C 1
ATOM 2332 O O . ASN A 1 294 ? 14.874 -1.331 -8.800 1.00 67.75 294 ASN A O 1
ATOM 2336 N N . GLY A 1 295 ? 15.313 -3.451 -8.247 1.00 61.06 295 GLY A N 1
ATOM 2337 C CA . GLY A 1 295 ? 15.216 -3.975 -9.607 1.00 61.06 295 GLY A CA 1
ATOM 2338 C C . GLY A 1 295 ? 16.438 -3.733 -10.483 1.00 61.06 295 GLY A C 1
ATOM 2339 O O . GLY A 1 295 ? 16.419 -4.117 -11.656 1.00 61.06 295 GLY A O 1
ATOM 2340 N N . ALA A 1 296 ? 17.517 -3.173 -9.926 1.00 60.72 296 ALA A N 1
ATOM 2341 C CA . ALA A 1 296 ? 18.786 -3.073 -10.630 1.00 60.72 296 ALA A CA 1
ATOM 2342 C C . ALA A 1 296 ? 19.374 -4.453 -10.931 1.00 60.72 296 ALA A C 1
ATOM 2344 O O . ALA A 1 296 ? 20.051 -4.597 -11.938 1.00 60.72 296 ALA A O 1
ATOM 2345 N N . VAL A 1 297 ? 19.109 -5.475 -10.111 1.00 69.75 297 VAL A N 1
ATOM 2346 C CA . VAL A 1 297 ? 19.555 -6.850 -10.376 1.00 69.75 297 VAL A CA 1
ATOM 2347 C C . VAL A 1 297 ? 18.405 -7.845 -10.277 1.00 69.75 297 VAL A C 1
ATOM 2349 O O . VAL A 1 297 ? 17.589 -7.784 -9.360 1.00 69.75 297 VAL A O 1
ATOM 2352 N N . VAL A 1 298 ? 18.347 -8.786 -11.217 1.00 73.62 298 VAL A N 1
ATOM 2353 C CA . VAL A 1 298 ? 17.312 -9.831 -11.260 1.00 73.62 298 VAL A CA 1
ATOM 2354 C C . VAL A 1 298 ? 17.970 -11.189 -11.479 1.00 73.62 298 VAL A C 1
ATOM 2356 O O . VAL A 1 298 ? 18.888 -11.281 -12.295 1.00 73.62 298 VAL A O 1
ATOM 2359 N N . TYR A 1 299 ? 17.505 -12.224 -10.774 1.00 76.56 299 TYR A N 1
ATOM 2360 C CA . TYR A 1 299 ? 18.075 -13.580 -10.782 1.00 76.56 299 TYR A CA 1
ATOM 2361 C C . TYR A 1 299 ? 17.040 -14.672 -11.131 1.00 76.56 299 TYR A C 1
ATOM 2363 O O . TYR A 1 299 ? 15.870 -14.539 -10.753 1.00 76.56 299 TYR A O 1
ATOM 2371 N N . ASP A 1 300 ? 17.458 -15.758 -11.812 1.00 74.94 300 ASP A N 1
ATOM 2372 C CA . ASP A 1 300 ? 16.647 -16.995 -11.924 1.00 74.94 300 ASP A CA 1
ATOM 2373 C C . ASP A 1 300 ? 16.503 -17.724 -10.610 1.00 74.94 300 ASP A C 1
ATOM 2375 O O . ASP A 1 300 ? 17.254 -17.493 -9.679 1.00 74.94 300 ASP A O 1
ATOM 2379 N N . SER A 1 301 ? 15.568 -18.676 -10.615 1.00 79.50 301 SER A N 1
ATOM 2380 C CA . SER A 1 301 ? 15.472 -19.818 -9.714 1.00 79.50 301 SER A CA 1
ATOM 2381 C C . SER A 1 301 ? 16.798 -20.532 -9.438 1.00 79.50 301 SER A C 1
ATOM 2383 O O . SER A 1 301 ? 16.956 -21.042 -8.337 1.00 79.50 301 SER A O 1
ATOM 2385 N N . ASP A 1 302 ? 17.739 -20.564 -10.388 1.00 79.56 302 ASP A N 1
ATOM 2386 C CA . ASP A 1 302 ? 19.044 -21.220 -10.216 1.00 79.56 302 ASP A CA 1
ATOM 2387 C C . ASP A 1 302 ? 20.114 -20.253 -9.650 1.00 79.56 302 ASP A C 1
ATOM 2389 O O . ASP A 1 302 ? 21.260 -20.641 -9.422 1.00 79.56 302 ASP A O 1
ATOM 2393 N N . GLY A 1 303 ? 19.758 -18.987 -9.401 1.00 81.88 303 GLY A N 1
ATOM 2394 C CA . GLY A 1 303 ? 20.650 -17.952 -8.880 1.00 81.88 303 GLY A CA 1
ATOM 2395 C C . GLY A 1 303 ? 21.598 -17.313 -9.898 1.00 81.88 303 GLY A C 1
ATOM 2396 O O . GLY A 1 303 ? 22.501 -16.569 -9.509 1.00 81.88 303 GLY A O 1
ATOM 2397 N N . ASN A 1 304 ? 21.405 -17.551 -11.192 1.00 79.06 304 ASN A N 1
ATOM 2398 C CA . ASN A 1 304 ? 22.074 -16.847 -12.277 1.00 79.06 304 ASN A CA 1
ATOM 2399 C C . ASN A 1 304 ? 21.478 -15.452 -12.469 1.00 79.06 304 ASN A C 1
ATOM 2401 O O . ASN A 1 304 ? 20.263 -15.245 -12.452 1.00 79.06 304 ASN A O 1
ATOM 2405 N N . LEU A 1 305 ? 22.363 -14.490 -12.711 1.00 75.62 305 LEU A N 1
ATOM 2406 C CA . LEU A 1 305 ? 22.009 -13.108 -12.997 1.00 75.62 305 LEU A CA 1
ATOM 2407 C C . LEU A 1 305 ? 21.396 -12.988 -14.402 1.00 75.62 305 LEU A C 1
ATOM 2409 O O . LEU A 1 305 ? 22.047 -13.293 -15.398 1.00 75.62 305 LEU A O 1
ATOM 2413 N N . ILE A 1 306 ? 20.165 -12.490 -14.476 1.00 66.00 306 ILE A N 1
ATOM 2414 C CA . ILE A 1 306 ? 19.433 -12.230 -15.728 1.00 66.00 306 ILE A CA 1
ATOM 2415 C C . ILE A 1 306 ? 19.719 -10.828 -16.236 1.00 66.00 306 ILE A C 1
ATOM 2417 O O . ILE A 1 306 ? 19.876 -10.588 -17.430 1.00 66.00 306 ILE A O 1
ATOM 2421 N N . LYS A 1 307 ? 19.679 -9.877 -15.303 1.00 68.62 307 LYS A N 1
ATOM 2422 C CA . LYS A 1 307 ? 19.662 -8.453 -15.585 1.00 68.62 307 LYS A CA 1
ATOM 2423 C C . LYS A 1 307 ? 20.486 -7.749 -14.530 1.00 68.62 307 LYS A C 1
ATOM 2425 O O . LYS A 1 307 ? 20.342 -8.044 -13.346 1.00 68.62 307 LYS A O 1
ATOM 2430 N N . ILE A 1 308 ? 21.309 -6.812 -14.984 1.00 77.81 308 ILE A N 1
ATOM 2431 C CA . ILE A 1 308 ? 22.000 -5.852 -14.138 1.00 77.81 308 ILE A CA 1
ATOM 2432 C C . ILE A 1 308 ? 21.964 -4.472 -14.788 1.00 77.81 308 ILE A C 1
ATOM 2434 O O . ILE A 1 308 ? 22.423 -4.302 -15.914 1.00 77.81 308 ILE A O 1
ATOM 2438 N N . GLU A 1 309 ? 21.426 -3.499 -14.068 1.00 67.75 309 GLU A N 1
ATOM 2439 C CA . GLU A 1 309 ? 21.559 -2.081 -14.373 1.00 67.75 309 GLU A CA 1
ATOM 2440 C C . GLU A 1 309 ? 22.786 -1.548 -13.640 1.00 67.75 309 GLU A C 1
ATOM 2442 O O . GLU A 1 309 ? 22.988 -1.814 -12.451 1.00 67.75 309 GLU A O 1
ATOM 2447 N N . LYS A 1 310 ? 23.632 -0.816 -14.361 1.00 74.44 310 LYS A N 1
ATOM 2448 C CA . LYS A 1 310 ? 24.856 -0.224 -13.821 1.00 74.44 310 LYS A CA 1
ATOM 2449 C C . LYS A 1 310 ? 24.836 1.272 -14.069 1.00 74.44 310 LYS A C 1
ATOM 2451 O O . LYS A 1 310 ? 24.421 1.720 -15.135 1.00 74.44 310 LYS A O 1
ATOM 2456 N N . PHE A 1 311 ? 25.356 2.033 -13.115 1.00 67.81 311 PHE A N 1
ATOM 2457 C CA . PHE A 1 311 ? 25.708 3.420 -13.380 1.00 67.81 311 PHE A CA 1
ATOM 2458 C C . PHE A 1 311 ? 26.783 3.492 -14.468 1.00 67.81 311 PHE A C 1
ATOM 2460 O O . PHE A 1 311 ? 27.672 2.640 -14.533 1.00 67.81 311 PHE A O 1
ATOM 2467 N N . SER A 1 312 ? 26.701 4.514 -15.320 1.00 71.81 312 SER A N 1
ATOM 2468 C CA . SER A 1 312 ? 27.739 4.775 -16.314 1.00 71.81 312 SER A CA 1
ATOM 2469 C C . SER A 1 312 ? 29.038 5.216 -15.635 1.00 71.81 312 SER A C 1
ATOM 2471 O O . SER A 1 312 ? 29.017 5.823 -14.563 1.00 71.81 312 SER A O 1
ATOM 2473 N N . GLU A 1 313 ? 30.179 4.954 -16.274 1.00 80.12 313 GLU A N 1
ATOM 2474 C CA . GLU A 1 313 ? 31.477 5.432 -15.775 1.00 80.12 313 GLU A CA 1
ATOM 2475 C C . GLU A 1 313 ? 31.502 6.958 -15.638 1.00 80.12 313 GLU A C 1
ATOM 2477 O O . GLU A 1 313 ? 32.014 7.483 -14.654 1.00 80.12 313 GLU A O 1
ATOM 2482 N N . ASP A 1 314 ? 30.881 7.675 -16.579 1.00 78.38 314 ASP A N 1
ATOM 2483 C CA . ASP A 1 314 ? 30.746 9.133 -16.523 1.00 78.38 314 ASP A CA 1
ATOM 2484 C C . ASP A 1 314 ? 29.979 9.595 -15.274 1.00 78.38 314 ASP A C 1
ATOM 2486 O O . ASP A 1 314 ? 30.441 10.486 -14.558 1.00 78.38 314 ASP A O 1
ATOM 2490 N N . PHE A 1 315 ? 28.850 8.949 -14.957 1.00 77.38 315 PHE A N 1
ATOM 2491 C CA . PHE A 1 315 ? 28.106 9.243 -13.734 1.00 77.38 315 PHE A CA 1
ATOM 2492 C C . PHE A 1 315 ? 28.952 8.963 -12.490 1.00 77.38 315 PHE A C 1
ATOM 2494 O O . PHE A 1 315 ? 29.023 9.808 -11.602 1.00 77.38 315 PHE A O 1
ATOM 2501 N N . LEU A 1 316 ? 29.625 7.809 -12.432 1.00 78.25 316 LEU A N 1
ATOM 2502 C CA . LEU A 1 316 ? 30.465 7.437 -11.290 1.00 78.25 316 LEU A CA 1
ATOM 2503 C C . LEU A 1 316 ? 31.623 8.422 -11.085 1.00 78.25 316 LEU A C 1
ATOM 2505 O O . LEU A 1 316 ? 31.913 8.794 -9.948 1.00 78.25 316 LEU A O 1
ATOM 2509 N N . ASN A 1 317 ? 32.242 8.895 -12.167 1.00 79.62 317 ASN A N 1
ATOM 2510 C CA . ASN A 1 317 ? 33.310 9.892 -12.111 1.00 79.62 317 ASN A CA 1
ATOM 2511 C C . ASN A 1 317 ? 32.797 11.243 -11.598 1.00 79.62 317 ASN A C 1
ATOM 2513 O O . ASN A 1 317 ? 33.405 11.827 -10.700 1.00 79.62 317 ASN A O 1
ATOM 2517 N N . LYS A 1 318 ? 31.651 11.713 -12.108 1.00 77.62 318 LYS A N 1
ATOM 2518 C CA . LYS A 1 318 ? 31.000 12.947 -11.633 1.00 77.62 318 LYS A CA 1
ATOM 2519 C C . LYS A 1 318 ? 30.579 12.841 -10.172 1.00 77.62 318 LYS A C 1
ATOM 2521 O O . LYS A 1 318 ? 30.805 13.768 -9.401 1.00 77.62 318 LYS A O 1
ATOM 2526 N N . PHE A 1 319 ? 30.022 11.700 -9.776 1.00 75.81 319 PHE A N 1
ATOM 2527 C CA . PHE A 1 319 ? 29.626 11.443 -8.398 1.00 75.81 319 PHE A CA 1
ATOM 2528 C C . PHE A 1 319 ? 30.838 11.437 -7.459 1.00 75.81 319 PHE A C 1
ATOM 2530 O O . PHE A 1 319 ? 30.804 12.093 -6.424 1.00 75.81 319 PHE A O 1
ATOM 2537 N N . LYS A 1 320 ? 31.944 10.785 -7.847 1.00 80.88 320 LYS A N 1
ATOM 2538 C CA . LYS A 1 320 ? 33.200 10.779 -7.078 1.00 80.88 320 LYS A CA 1
ATOM 2539 C C . LYS A 1 320 ? 33.804 12.179 -6.930 1.00 80.88 320 LYS A C 1
ATOM 2541 O O . LYS A 1 320 ? 34.305 12.521 -5.855 1.00 80.88 320 LYS A O 1
ATOM 2546 N N . ALA A 1 321 ? 33.773 12.985 -7.992 1.00 81.88 321 ALA A N 1
ATOM 2547 C CA . ALA A 1 321 ? 34.209 14.379 -7.934 1.00 81.88 321 ALA A CA 1
ATOM 2548 C C . ALA A 1 321 ? 33.346 15.166 -6.938 1.00 81.88 321 ALA A C 1
ATOM 2550 O O . ALA A 1 321 ? 33.875 15.734 -5.985 1.00 81.88 321 ALA A O 1
ATOM 2551 N N . TYR A 1 322 ? 32.022 15.067 -7.073 1.00 80.62 322 TYR A N 1
ATOM 2552 C CA . TYR A 1 322 ? 31.064 15.714 -6.180 1.00 80.62 322 TYR A CA 1
ATOM 2553 C C . TYR A 1 322 ? 31.265 15.324 -4.708 1.00 80.62 322 TYR A C 1
ATOM 2555 O O . TYR A 1 322 ? 31.313 16.191 -3.835 1.00 80.62 322 TYR A O 1
ATOM 2563 N N . THR A 1 323 ? 31.423 14.033 -4.401 1.00 76.50 323 THR A N 1
ATOM 2564 C CA . THR A 1 323 ? 31.610 13.573 -3.015 1.00 76.50 323 THR A CA 1
ATOM 2565 C C . THR A 1 323 ? 32.944 14.027 -2.436 1.00 76.50 323 THR A C 1
ATOM 2567 O O . THR A 1 323 ? 33.037 14.248 -1.229 1.00 76.50 323 THR A O 1
ATOM 2570 N N . THR A 1 324 ? 33.964 14.205 -3.277 1.00 82.94 324 THR A N 1
ATOM 2571 C CA . THR A 1 324 ? 35.268 14.732 -2.863 1.00 82.94 324 THR A CA 1
ATOM 2572 C C . THR A 1 324 ? 35.194 16.224 -2.579 1.00 82.94 324 THR A C 1
ATOM 2574 O O . THR A 1 324 ? 35.592 16.651 -1.498 1.00 82.94 324 THR A O 1
ATOM 2577 N N . GLU A 1 325 ? 34.626 16.998 -3.501 1.00 90.19 325 GLU A N 1
ATOM 2578 C CA . GLU A 1 325 ? 34.450 18.448 -3.365 1.00 90.19 325 GLU A CA 1
ATOM 2579 C C . GLU A 1 325 ? 33.623 18.819 -2.130 1.00 90.19 325 GLU A C 1
ATOM 2581 O O . GLU A 1 325 ? 33.921 19.799 -1.453 1.00 90.19 325 GLU A O 1
ATOM 2586 N N . ASN A 1 326 ? 32.621 18.003 -1.796 1.00 86.31 326 ASN A N 1
ATOM 2587 C CA . ASN A 1 326 ? 31.709 18.259 -0.682 1.00 86.31 326 ASN A CA 1
ATOM 2588 C C . ASN A 1 326 ? 32.073 17.495 0.606 1.00 86.31 326 ASN A C 1
ATOM 2590 O O . ASN A 1 326 ? 31.312 17.514 1.572 1.00 86.31 326 ASN A O 1
ATOM 2594 N N . GLY A 1 327 ? 33.218 16.801 0.647 1.00 84.06 327 GLY A N 1
ATOM 2595 C CA . GLY A 1 327 ? 33.679 16.094 1.849 1.00 84.06 327 GLY A CA 1
ATOM 2596 C C . GLY A 1 327 ? 32.794 14.915 2.284 1.00 84.06 327 GLY A C 1
ATOM 2597 O O . GLY A 1 327 ? 32.797 14.534 3.454 1.00 84.06 327 GLY A O 1
ATOM 2598 N N . PHE A 1 328 ? 32.036 14.316 1.362 1.00 73.31 328 PHE A N 1
ATOM 2599 C CA . PHE A 1 328 ? 31.137 13.185 1.619 1.00 73.31 328 PHE A CA 1
ATOM 2600 C C . PHE A 1 328 ? 31.769 11.813 1.394 1.00 73.31 328 PHE A C 1
ATOM 2602 O O . PHE A 1 328 ? 31.107 10.807 1.634 1.00 73.31 328 PHE A O 1
ATOM 2609 N N . ASN A 1 329 ? 33.036 11.738 0.982 1.00 74.06 329 ASN A N 1
ATOM 2610 C CA . ASN A 1 329 ? 33.706 10.465 0.690 1.00 74.06 329 ASN A CA 1
ATOM 2611 C C . ASN A 1 329 ? 33.588 9.430 1.826 1.00 74.06 329 ASN A C 1
ATOM 2613 O O . ASN A 1 329 ? 33.375 8.255 1.556 1.00 74.06 329 ASN A O 1
ATOM 2617 N N . SER A 1 330 ? 33.652 9.856 3.092 1.00 71.75 330 SER A N 1
ATOM 2618 C CA . SER A 1 330 ? 33.514 8.969 4.259 1.00 71.75 330 SER A CA 1
ATOM 2619 C C . SER A 1 330 ? 32.076 8.523 4.562 1.00 71.75 330 SER A C 1
ATOM 2621 O O . SER A 1 330 ? 31.873 7.678 5.430 1.00 71.75 330 SER A O 1
ATOM 2623 N N . ARG A 1 331 ? 31.075 9.089 3.876 1.00 66.38 331 ARG A N 1
ATOM 2624 C CA . ARG A 1 331 ? 29.638 8.805 4.051 1.00 66.38 331 ARG A CA 1
ATOM 2625 C C . ARG A 1 331 ? 29.045 7.991 2.902 1.00 66.38 331 ARG A C 1
ATOM 2627 O O . ARG A 1 331 ? 27.884 7.600 2.973 1.00 66.38 331 ARG A O 1
ATOM 2634 N N . VAL A 1 332 ? 29.818 7.747 1.847 1.00 61.91 332 VAL A N 1
ATOM 2635 C CA . VAL A 1 332 ? 29.401 6.922 0.714 1.00 61.91 332 VAL A CA 1
ATOM 2636 C C . VAL A 1 332 ? 29.785 5.478 0.996 1.00 61.91 332 VAL A C 1
ATOM 2638 O O . VAL A 1 332 ? 30.964 5.141 1.081 1.00 61.91 332 VAL A O 1
ATOM 2641 N N . ILE A 1 333 ? 28.782 4.612 1.109 1.00 59.62 333 ILE A N 1
ATOM 2642 C CA . ILE A 1 333 ? 28.974 3.167 1.206 1.00 59.62 333 ILE A CA 1
ATOM 2643 C C . ILE A 1 333 ? 28.679 2.584 -0.172 1.00 59.62 333 ILE A C 1
ATOM 2645 O O . ILE A 1 333 ? 27.559 2.679 -0.668 1.00 59.62 333 ILE A O 1
ATOM 2649 N N . ASN A 1 334 ? 29.691 1.996 -0.805 1.00 55.75 334 ASN A N 1
ATOM 2650 C CA . ASN A 1 334 ? 29.498 1.228 -2.027 1.00 55.75 334 ASN A CA 1
ATOM 2651 C C . ASN A 1 334 ? 29.181 -0.219 -1.636 1.00 55.75 334 ASN A C 1
ATOM 2653 O O . ASN A 1 334 ? 30.084 -0.986 -1.294 1.00 55.75 334 ASN A O 1
ATOM 2657 N N . GLU A 1 335 ? 27.902 -0.593 -1.651 1.00 46.09 335 GLU A N 1
ATOM 2658 C CA . GLU A 1 335 ? 27.530 -2.003 -1.570 1.00 46.09 335 GLU A CA 1
ATOM 2659 C C . GLU A 1 335 ? 27.887 -2.680 -2.896 1.00 46.09 335 GLU A C 1
ATOM 2661 O O . GLU A 1 335 ? 27.104 -2.734 -3.844 1.00 46.09 335 GLU A O 1
ATOM 2666 N N . VAL A 1 336 ? 29.104 -3.222 -2.964 1.00 41.91 336 VAL A N 1
ATOM 2667 C CA . VAL A 1 336 ? 29.506 -4.130 -4.038 1.00 41.91 336 VAL A CA 1
ATOM 2668 C C . VAL A 1 336 ? 28.723 -5.429 -3.856 1.00 41.91 336 VAL A C 1
ATOM 2670 O O . VAL A 1 336 ? 29.197 -6.391 -3.250 1.00 41.91 336 VAL A O 1
ATOM 2673 N N . THR A 1 337 ? 27.486 -5.468 -4.353 1.00 37.50 337 THR A N 1
ATOM 2674 C CA . THR A 1 337 ? 26.751 -6.727 -4.489 1.00 37.50 337 THR A CA 1
ATOM 2675 C C . THR A 1 337 ? 27.589 -7.678 -5.337 1.00 37.50 337 THR A C 1
ATOM 2677 O O . THR A 1 337 ? 27.987 -7.350 -6.453 1.00 37.50 337 THR A O 1
ATOM 2680 N N . CYS A 1 338 ? 27.895 -8.835 -4.752 1.00 30.27 338 CYS A N 1
ATOM 2681 C CA . CYS A 1 338 ? 28.792 -9.864 -5.251 1.00 30.27 338 CYS A CA 1
ATOM 2682 C C . CYS A 1 338 ? 28.678 -10.119 -6.762 1.00 30.27 338 CYS A C 1
ATOM 2684 O O . CYS A 1 338 ? 27.864 -10.917 -7.213 1.00 30.27 338 CYS A O 1
ATOM 2686 N N . VAL A 1 339 ? 29.602 -9.549 -7.527 1.00 30.03 339 VAL A N 1
ATOM 2687 C CA . VAL A 1 339 ? 30.117 -10.176 -8.740 1.00 30.03 339 VAL A CA 1
ATOM 2688 C C . VAL A 1 339 ? 31.583 -10.423 -8.438 1.00 30.03 339 VAL A C 1
ATOM 2690 O O . VAL A 1 339 ? 32.329 -9.473 -8.201 1.00 30.03 339 VAL A O 1
ATOM 2693 N N . LYS A 1 340 ? 32.008 -11.691 -8.385 1.00 26.52 340 LYS A N 1
ATOM 2694 C CA . LYS A 1 340 ? 33.435 -12.031 -8.437 1.00 26.52 340 LYS A CA 1
ATOM 2695 C C . LYS A 1 340 ? 33.984 -11.452 -9.744 1.00 26.52 340 LYS A C 1
ATOM 2697 O O . LYS A 1 340 ? 33.941 -12.110 -10.778 1.00 26.52 340 LYS A O 1
ATOM 2702 N N . TYR A 1 341 ? 34.486 -10.222 -9.705 1.00 29.36 341 TYR A N 1
ATOM 2703 C CA . TYR A 1 341 ? 35.380 -9.719 -10.731 1.00 29.36 341 TYR A CA 1
ATOM 2704 C C . TYR A 1 341 ? 36.695 -10.466 -10.546 1.00 29.36 341 TYR A C 1
ATOM 2706 O O . TYR A 1 341 ? 37.483 -10.195 -9.639 1.00 29.36 341 TYR A O 1
ATOM 2714 N N . ASN A 1 342 ? 36.901 -11.475 -11.386 1.00 31.02 342 ASN A N 1
ATOM 2715 C CA . ASN A 1 342 ? 38.227 -12.017 -11.591 1.00 31.02 342 ASN A CA 1
ATOM 2716 C C . ASN A 1 342 ? 39.088 -10.902 -12.202 1.00 31.02 342 ASN A C 1
ATOM 2718 O O . ASN A 1 342 ? 38.888 -10.527 -13.352 1.00 31.02 342 ASN A O 1
ATOM 2722 N N . LYS A 1 343 ? 40.060 -10.454 -11.399 1.00 30.58 343 LYS A N 1
ATOM 2723 C CA . LYS A 1 343 ? 41.225 -9.611 -11.713 1.00 30.58 343 LYS A CA 1
ATOM 2724 C C . LYS A 1 343 ? 40.977 -8.123 -11.997 1.00 30.58 343 LYS A C 1
ATOM 2726 O O . LYS A 1 343 ? 40.431 -7.754 -13.027 1.00 30.58 343 LYS A O 1
ATOM 2731 N N . GLY A 1 344 ? 41.606 -7.297 -11.153 1.00 28.11 344 GLY A N 1
ATOM 2732 C CA . GLY A 1 344 ? 42.278 -6.076 -11.604 1.00 28.11 344 GLY A CA 1
ATOM 2733 C C . GLY A 1 344 ? 41.913 -4.795 -10.861 1.00 28.11 344 GLY A C 1
ATOM 2734 O O . GLY A 1 344 ? 41.133 -4.013 -11.374 1.00 28.11 344 GLY A O 1
ATOM 2735 N N . ASN A 1 345 ? 42.572 -4.581 -9.719 1.00 26.81 345 ASN A N 1
ATOM 2736 C CA . ASN A 1 345 ? 42.937 -3.291 -9.112 1.00 26.81 345 ASN A CA 1
ATOM 2737 C C . ASN A 1 345 ? 41.823 -2.291 -8.737 1.00 26.81 345 ASN A C 1
ATOM 2739 O O . ASN A 1 345 ? 41.305 -1.546 -9.561 1.00 26.81 345 ASN A O 1
ATOM 2743 N N . LEU A 1 346 ? 41.590 -2.204 -7.424 1.00 26.89 346 LEU A N 1
ATOM 2744 C CA . LEU A 1 346 ? 41.056 -1.032 -6.730 1.00 26.89 346 LEU A CA 1
ATOM 2745 C C . LEU A 1 346 ? 42.229 -0.137 -6.293 1.00 26.89 346 LEU A C 1
ATOM 2747 O O . LEU A 1 346 ? 43.146 -0.633 -5.637 1.00 26.89 346 LEU A O 1
ATOM 2751 N N . TYR A 1 347 ? 42.154 1.155 -6.616 1.00 29.64 347 TYR A N 1
ATOM 2752 C CA . TYR A 1 347 ? 42.767 2.248 -5.855 1.00 29.64 347 TYR A CA 1
ATOM 2753 C C . TYR A 1 347 ? 41.699 3.297 -5.551 1.00 29.64 347 TYR A C 1
ATOM 2755 O O . TYR A 1 347 ? 40.894 3.605 -6.466 1.00 29.64 347 TYR A O 1
#

InterPro domains:
  IPR023214 HAD superfamily [G3DSA:3.40.50.1000] (15-99)
  IPR023214 HAD superfamily [G3DSA:3.40.50.1000] (225-309)
  IPR036412 HAD-like superfamily [SSF56784] (14-190)
  IPR036412 HAD-like superfamily [SSF56784] (221-331)